Protein AF-A0A8D2L923-F1 (afdb_monomer_lite)

Radius of gyration: 25.11 Å; chains: 1; bounding box: 66×58×59 Å

Organism: Varanus komodoensis (NCBI:txid61221)

pLDDT: mean 77.37, std 9.9, range [42.28, 90.56]

Foldseek 3Di:
DDDDPPPPQGQPDPVSVVVCQCVPVNPCSVCVPVVLVCVLVVVLVVLLVVQLVVQLVVCVVPPDDPVVSNVVSNVRSVVRSCVVRVVSVVVSVVVVVPRPPDDDDPVVVLVVVLVVQLVVQLVVCVVCQLQVLLVCQQVDDDPDPPDRPRDDSVSSSVCCCVPVNDVSSVVCSVVSSVCRNVVVSVVVVVVVVVVVVVVVPD

InterPro domains:
  IPR018108 Mitochondrial carrier protein, transmembrane region [PF00153] (8-61)
  IPR018108 Mitochondrial carrier protein, transmembrane region [PF00153] (108-200)
  IPR018108 Mitochondrial carrier protein, transmembrane region [PS50920] (1-58)
  IPR018108 Mitochondrial carrier protein, transmembrane region [PS50920] (108-197)
  IPR023395 Mitochondrial carrier protein domain superfamily [G3DSA:1.50.40.10] (1-103)
  IPR023395 Mitochondrial carrier protein domain superfamily [G3DSA:1.50.40.10] (104-202)
  IPR023395 Mitochondrial carrier protein domain superfamily [SSF103506] (8-193)
  IPR051752 Mitochondrial 2-oxodicarboxylate carrier [PTHR46356] (104-201)

Structure (mmCIF, N/CA/C/O backbone):
data_AF-A0A8D2L923-F1
#
_entry.id   AF-A0A8D2L923-F1
#
loop_
_atom_site.group_PDB
_atom_site.id
_atom_site.type_symbol
_atom_site.label_atom_id
_atom_site.label_alt_id
_atom_site.label_comp_id
_atom_site.label_asym_id
_atom_site.label_entity_id
_atom_site.label_seq_id
_atom_site.pdbx_PDB_ins_code
_atom_site.Cartn_x
_atom_site.Cartn_y
_atom_site.Cartn_z
_atom_site.occupancy
_atom_site.B_iso_or_equiv
_atom_site.auth_seq_id
_atom_site.auth_comp_id
_atom_site.auth_asym_id
_atom_site.auth_atom_id
_atom_site.pdbx_PDB_model_num
ATOM 1 N N . ILE A 1 1 ? 22.224 -3.176 -8.139 1.00 47.19 1 ILE A N 1
ATOM 2 C CA . ILE A 1 1 ? 21.591 -3.843 -9.305 1.00 47.19 1 ILE A CA 1
ATOM 3 C C . ILE A 1 1 ? 21.644 -5.330 -9.003 1.00 47.19 1 ILE A C 1
ATOM 5 O O . ILE A 1 1 ? 22.733 -5.883 -9.050 1.00 47.19 1 ILE A O 1
ATOM 9 N N . GLN A 1 2 ? 20.549 -5.946 -8.552 1.00 42.28 2 GLN A N 1
ATOM 10 C CA . GLN A 1 2 ? 20.554 -7.399 -8.364 1.00 42.28 2 GLN A CA 1
ATOM 11 C C . GLN A 1 2 ? 20.675 -8.040 -9.748 1.00 42.28 2 GLN A C 1
ATOM 13 O O . GLN A 1 2 ? 19.853 -7.791 -10.624 1.00 42.28 2 GLN A O 1
ATOM 18 N N . ARG A 1 3 ? 21.762 -8.779 -9.964 1.00 49.91 3 ARG A N 1
ATOM 19 C CA . ARG A 1 3 ? 21.821 -9.816 -10.993 1.00 49.91 3 ARG A CA 1
ATOM 20 C C . ARG A 1 3 ? 21.064 -11.012 -10.410 1.00 49.91 3 ARG A C 1
ATOM 22 O O . ARG A 1 3 ? 21.109 -11.196 -9.195 1.00 49.91 3 ARG A O 1
ATOM 29 N N . GLY A 1 4 ? 20.278 -11.701 -11.236 1.00 45.91 4 GLY A N 1
ATOM 30 C CA . GLY A 1 4 ? 19.265 -12.675 -10.812 1.00 45.91 4 GLY A CA 1
ATOM 31 C C . GLY A 1 4 ? 19.755 -13.743 -9.824 1.00 45.91 4 GLY A C 1
ATOM 32 O O . GLY A 1 4 ? 20.945 -13.901 -9.567 1.00 45.91 4 GLY A O 1
ATOM 33 N N . LYS A 1 5 ? 18.819 -14.517 -9.266 1.00 46.78 5 LYS A N 1
ATOM 34 C CA . LYS A 1 5 ? 19.087 -15.511 -8.206 1.00 46.78 5 LYS A CA 1
ATOM 35 C C . LYS A 1 5 ? 20.139 -16.578 -8.553 1.00 46.78 5 LYS A C 1
ATOM 37 O O . LYS A 1 5 ? 20.635 -17.235 -7.644 1.00 46.78 5 LYS A O 1
ATOM 42 N N . THR A 1 6 ? 20.470 -16.742 -9.832 1.00 46.44 6 THR A N 1
ATOM 43 C CA . THR A 1 6 ? 21.468 -17.683 -10.358 1.00 46.44 6 THR A CA 1
ATOM 44 C C . THR A 1 6 ? 22.893 -17.120 -10.421 1.00 46.44 6 THR A C 1
ATOM 46 O O . THR A 1 6 ? 23.808 -17.846 -10.802 1.00 46.44 6 THR A O 1
ATOM 49 N N . ASP A 1 7 ? 23.121 -15.861 -10.035 1.00 53.53 7 ASP A N 1
ATOM 50 C CA . ASP A 1 7 ? 24.468 -15.292 -9.977 1.00 53.53 7 ASP A CA 1
ATOM 51 C C . ASP A 1 7 ? 25.211 -15.816 -8.721 1.00 53.53 7 ASP A C 1
ATOM 53 O O . ASP A 1 7 ? 24.722 -15.628 -7.597 1.00 53.53 7 ASP A O 1
ATOM 57 N N . PRO A 1 8 ? 26.397 -16.451 -8.849 1.00 56.38 8 PRO A N 1
ATOM 58 C CA . PRO A 1 8 ? 27.194 -16.927 -7.709 1.00 56.38 8 PRO A CA 1
ATOM 59 C C . PRO A 1 8 ? 27.587 -15.818 -6.712 1.00 56.38 8 PRO A C 1
ATOM 61 O O . PRO A 1 8 ? 28.045 -16.111 -5.606 1.00 56.38 8 PRO A O 1
ATOM 64 N N . SER A 1 9 ? 27.370 -14.548 -7.069 1.00 58.16 9 SER A N 1
ATOM 65 C CA . SER A 1 9 ? 27.551 -13.367 -6.221 1.00 58.16 9 SER A CA 1
ATOM 66 C C . SER A 1 9 ? 26.265 -12.841 -5.550 1.00 58.16 9 SER A C 1
ATOM 68 O O . SER A 1 9 ? 26.221 -11.691 -5.108 1.00 58.16 9 SER A O 1
ATOM 70 N N . SER A 1 10 ? 25.217 -13.667 -5.429 1.00 59.44 10 SER A N 1
ATOM 71 C CA . SER A 1 10 ? 23.954 -13.286 -4.780 1.00 59.44 10 SER A CA 1
ATOM 72 C C . SER A 1 10 ? 24.148 -12.773 -3.343 1.00 59.44 10 SER A C 1
ATOM 74 O O . SER A 1 10 ? 24.854 -13.357 -2.511 1.00 59.44 10 SER A O 1
ATOM 76 N N . TYR A 1 11 ? 23.519 -11.639 -3.035 1.00 67.31 11 TYR A N 1
ATOM 77 C CA . TYR A 1 11 ? 23.683 -10.957 -1.757 1.00 67.31 11 TYR A CA 1
ATOM 78 C C . TYR A 1 11 ? 22.993 -11.712 -0.611 1.00 67.31 11 TYR A C 1
ATOM 80 O O . TYR A 1 11 ? 21.771 -11.798 -0.554 1.00 67.31 11 TYR A O 1
ATOM 88 N N . LYS A 1 12 ? 23.780 -12.203 0.354 1.00 74.00 12 LYS A N 1
ATOM 89 C CA . LYS A 1 12 ? 23.286 -13.039 1.466 1.00 74.00 12 LYS A CA 1
ATOM 90 C C . LYS A 1 12 ? 22.649 -12.261 2.624 1.00 74.00 12 LYS A C 1
ATOM 92 O O . LYS A 1 12 ? 21.878 -12.822 3.392 1.00 74.00 12 LYS A O 1
ATOM 97 N N . SER A 1 13 ? 23.002 -10.988 2.802 1.00 74.88 13 SER A N 1
ATOM 98 C CA . SER A 1 13 ? 22.469 -10.135 3.873 1.00 74.88 13 SER A CA 1
ATOM 99 C C . SER A 1 13 ? 22.655 -8.657 3.546 1.00 74.88 13 SER A C 1
ATOM 101 O O . SER A 1 13 ? 23.546 -8.306 2.777 1.00 74.88 13 SER A O 1
ATOM 103 N N . LEU A 1 14 ? 21.866 -7.777 4.176 1.00 74.88 14 LEU A N 1
ATOM 104 C CA . LEU A 1 14 ? 21.966 -6.323 3.989 1.00 74.88 14 LEU A CA 1
ATOM 105 C C . LEU A 1 14 ? 23.407 -5.825 4.219 1.00 74.88 14 LEU A C 1
ATOM 107 O O . LEU A 1 14 ? 23.969 -5.134 3.374 1.00 74.88 14 LEU A O 1
ATOM 111 N N . ARG A 1 15 ? 24.046 -6.251 5.319 1.00 84.44 15 ARG A N 1
ATOM 112 C CA . ARG A 1 15 ? 25.441 -5.900 5.641 1.00 84.44 15 ARG A CA 1
ATOM 113 C C . ARG A 1 15 ? 26.424 -6.410 4.586 1.00 84.44 15 ARG A C 1
ATOM 115 O O . ARG A 1 15 ? 27.380 -5.707 4.266 1.00 84.44 15 ARG A O 1
ATOM 122 N N . HIS A 1 16 ? 26.195 -7.608 4.049 1.00 81.62 16 HIS A N 1
ATOM 123 C CA . HIS A 1 16 ? 26.998 -8.147 2.957 1.00 81.62 16 HIS A CA 1
ATOM 124 C C . HIS A 1 16 ? 26.827 -7.301 1.692 1.00 81.62 16 HIS A C 1
ATOM 126 O O . HIS A 1 16 ? 27.827 -6.916 1.106 1.00 81.62 16 HIS A O 1
ATOM 132 N N . SER A 1 17 ? 25.604 -6.894 1.337 1.00 80.06 17 SER A N 1
ATOM 133 C CA . SER A 1 17 ? 25.351 -5.997 0.201 1.00 80.06 17 SER A CA 1
ATOM 134 C C . SER A 1 17 ? 26.080 -4.667 0.324 1.00 80.06 17 SER A C 1
ATOM 136 O O . SER A 1 17 ? 26.780 -4.274 -0.604 1.00 80.06 17 SER A O 1
ATOM 138 N N . PHE A 1 18 ? 25.973 -3.999 1.476 1.00 83.06 18 PHE A N 1
ATOM 139 C CA . PHE A 1 18 ? 26.675 -2.738 1.722 1.00 83.06 18 PHE A CA 1
ATOM 140 C C . PHE A 1 18 ? 28.195 -2.907 1.616 1.00 83.06 18 PHE A C 1
ATOM 142 O O . PHE A 1 18 ? 28.853 -2.121 0.935 1.00 83.06 18 PHE A O 1
ATOM 149 N N . ARG A 1 19 ? 28.757 -3.952 2.241 1.00 84.75 19 ARG A N 1
ATOM 150 C CA . ARG A 1 19 ? 30.200 -4.230 2.192 1.00 84.75 19 ARG A CA 1
ATOM 151 C C . ARG A 1 19 ? 30.670 -4.548 0.775 1.00 84.75 19 ARG A C 1
ATOM 153 O O . ARG A 1 19 ? 31.699 -4.031 0.355 1.00 84.75 19 ARG A O 1
ATOM 160 N N . THR A 1 20 ? 29.930 -5.381 0.050 1.00 80.88 20 THR A N 1
ATOM 161 C CA . THR A 1 20 ? 30.253 -5.758 -1.325 1.00 80.88 20 THR A CA 1
ATOM 162 C C . THR A 1 20 ? 30.211 -4.534 -2.230 1.00 80.88 20 THR A C 1
ATOM 164 O O . THR A 1 20 ? 31.219 -4.265 -2.858 1.00 80.88 20 THR A O 1
ATOM 167 N N . ILE A 1 21 ? 29.136 -3.734 -2.223 1.00 83.25 21 ILE A N 1
ATOM 168 C CA . ILE A 1 21 ? 29.026 -2.522 -3.059 1.00 83.25 21 ILE A CA 1
ATOM 169 C C . ILE A 1 21 ? 30.168 -1.541 -2.767 1.00 83.25 21 ILE A C 1
ATOM 171 O O . ILE A 1 21 ? 30.797 -1.045 -3.699 1.00 83.25 21 ILE A O 1
ATOM 175 N N . PHE A 1 22 ? 30.486 -1.308 -1.489 1.00 85.94 22 PHE A N 1
ATOM 176 C CA . PHE A 1 22 ? 31.576 -0.411 -1.104 1.00 85.94 22 PHE A CA 1
ATOM 177 C C . PHE A 1 22 ? 32.947 -0.902 -1.593 1.00 85.94 22 PHE A C 1
ATOM 179 O O . PHE A 1 22 ? 33.753 -0.096 -2.046 1.00 85.94 22 PHE A O 1
ATOM 186 N N . HIS A 1 23 ? 33.213 -2.211 -1.542 1.00 84.25 23 HIS A N 1
ATOM 187 C CA . HIS A 1 23 ? 34.483 -2.776 -2.005 1.00 84.25 23 HIS A CA 1
ATOM 188 C C . HIS A 1 23 ? 34.566 -2.972 -3.526 1.00 84.25 23 HIS A C 1
ATOM 190 O O . HIS A 1 23 ? 35.660 -2.874 -4.071 1.00 84.25 23 HIS A O 1
ATOM 196 N N . THR A 1 24 ? 33.458 -3.264 -4.215 1.00 82.00 24 THR A N 1
ATOM 197 C CA . THR A 1 24 ? 33.458 -3.559 -5.660 1.00 82.00 24 THR A CA 1
ATOM 198 C C . THR A 1 24 ? 33.237 -2.324 -6.524 1.00 82.00 24 THR A C 1
ATOM 200 O O . THR A 1 24 ? 33.831 -2.213 -7.589 1.00 82.00 24 THR A O 1
ATOM 203 N N . GLU A 1 25 ? 32.360 -1.412 -6.098 1.00 79.00 25 GLU A N 1
ATOM 204 C CA . GLU A 1 25 ? 31.964 -0.221 -6.865 1.00 79.00 25 GLU A CA 1
ATOM 205 C C . GLU A 1 25 ? 32.407 1.094 -6.196 1.00 79.00 25 GLU A C 1
ATOM 207 O O . GLU A 1 25 ? 32.261 2.168 -6.782 1.00 79.00 25 GLU A O 1
ATOM 212 N N . GLY A 1 26 ? 32.956 1.034 -4.979 1.00 86.38 26 GLY A N 1
ATOM 213 C CA . GLY A 1 26 ? 33.356 2.214 -4.217 1.00 86.38 26 GLY A CA 1
ATOM 214 C C . GLY A 1 26 ? 32.169 3.012 -3.668 1.00 86.38 26 GLY A C 1
ATOM 215 O O . GLY A 1 26 ? 31.011 2.589 -3.704 1.00 86.38 26 GLY A O 1
ATOM 216 N N . LEU A 1 27 ? 32.451 4.217 -3.165 1.00 82.50 27 LEU A N 1
ATOM 217 C CA . LEU A 1 27 ? 31.444 5.106 -2.569 1.00 82.50 27 LEU A CA 1
ATOM 218 C C . LEU A 1 27 ? 30.365 5.554 -3.578 1.00 82.50 27 LEU A C 1
ATOM 220 O O . LEU A 1 27 ? 29.204 5.726 -3.212 1.00 82.50 27 LEU A O 1
ATOM 224 N N . PHE A 1 28 ? 30.723 5.700 -4.857 1.00 81.12 28 PHE A N 1
ATOM 225 C CA . PHE A 1 28 ? 29.790 6.116 -5.910 1.00 81.12 28 PHE A CA 1
ATOM 226 C C . PHE A 1 28 ? 28.857 4.992 -6.385 1.00 81.12 28 PHE A C 1
ATOM 228 O O . PHE A 1 28 ? 27.818 5.281 -6.981 1.00 81.12 28 PHE A O 1
ATOM 235 N N . GLY A 1 29 ? 29.157 3.728 -6.059 1.00 78.88 29 GLY A N 1
ATOM 236 C CA . GLY A 1 29 ? 28.287 2.587 -6.359 1.00 78.88 29 GLY A CA 1
ATOM 237 C C . GLY A 1 29 ? 26.884 2.721 -5.759 1.00 78.88 29 GLY A C 1
ATOM 238 O O . GLY A 1 29 ? 25.901 2.338 -6.390 1.00 78.88 29 GLY A O 1
ATOM 239 N N . PHE A 1 30 ? 26.763 3.358 -4.589 1.00 81.69 30 PHE A N 1
ATOM 240 C CA . PHE A 1 30 ? 25.474 3.598 -3.924 1.00 81.69 30 PHE A CA 1
ATOM 241 C C . PHE A 1 30 ? 24.572 4.603 -4.652 1.00 81.69 30 PHE A C 1
ATOM 243 O O . PHE A 1 30 ? 23.357 4.569 -4.479 1.00 81.69 30 PHE A O 1
ATOM 250 N N . TYR A 1 31 ? 25.145 5.476 -5.481 1.00 80.94 31 TYR A N 1
ATOM 251 C CA . TYR A 1 31 ? 24.407 6.503 -6.223 1.00 80.94 31 TYR A CA 1
ATOM 252 C C . TYR A 1 31 ? 24.071 6.062 -7.654 1.00 80.94 31 TYR A C 1
ATOM 254 O O . TYR A 1 31 ? 23.366 6.758 -8.391 1.00 80.94 31 TYR A O 1
ATOM 262 N N . LYS A 1 32 ? 24.545 4.886 -8.073 1.00 72.94 32 LYS A N 1
ATOM 263 C CA . LYS A 1 32 ? 24.331 4.359 -9.418 1.00 72.94 32 LYS A CA 1
ATOM 264 C C . LYS A 1 32 ? 22.858 3.992 -9.612 1.00 72.94 32 LYS A C 1
ATOM 266 O O . LYS A 1 32 ? 22.349 3.046 -9.018 1.00 72.94 32 LYS A O 1
ATOM 271 N N . GLY A 1 33 ? 22.171 4.749 -10.467 1.00 74.50 33 GLY A N 1
ATOM 272 C CA . GLY A 1 33 ? 20.729 4.603 -10.698 1.00 74.50 33 GLY A CA 1
ATOM 273 C C . GLY A 1 33 ? 19.847 5.538 -9.864 1.00 74.50 33 GLY A C 1
ATOM 274 O O . GLY A 1 33 ? 18.637 5.3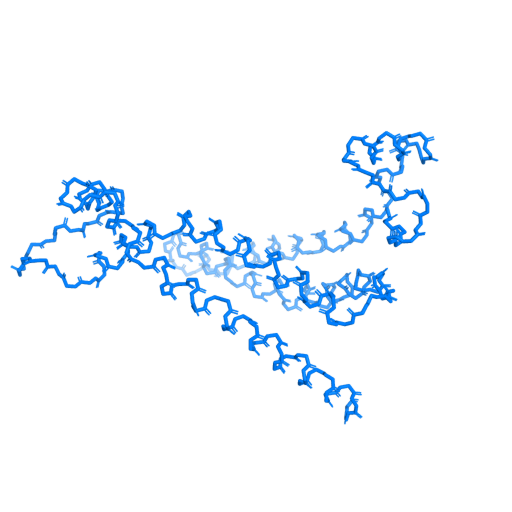42 -9.839 1.00 74.50 33 GLY A O 1
ATOM 275 N N . ILE A 1 34 ? 20.413 6.569 -9.224 1.00 81.19 34 ILE A N 1
ATOM 276 C CA . ILE A 1 34 ? 19.632 7.624 -8.555 1.00 81.19 34 ILE A CA 1
ATOM 277 C C . ILE A 1 34 ? 18.970 8.603 -9.543 1.00 81.19 34 ILE A C 1
ATOM 279 O O . ILE A 1 34 ? 17.997 9.272 -9.199 1.00 81.19 34 ILE A O 1
ATOM 283 N N . LEU A 1 35 ? 19.451 8.647 -10.793 1.00 75.88 35 LEU A N 1
ATOM 284 C CA . LEU A 1 35 ? 18.947 9.549 -11.832 1.00 75.88 35 LEU A CA 1
ATOM 285 C C . LEU A 1 35 ? 17.459 9.327 -12.164 1.00 75.88 35 LEU A C 1
ATOM 287 O O . LEU A 1 35 ? 16.720 10.306 -12.102 1.00 75.88 35 LEU A O 1
ATOM 291 N N . PRO A 1 36 ? 16.957 8.103 -12.444 1.00 74.31 36 PRO A N 1
ATOM 292 C CA . PRO A 1 36 ? 15.532 7.918 -12.729 1.00 74.31 36 PRO A CA 1
ATOM 293 C C . PRO A 1 36 ? 14.603 8.316 -11.564 1.00 74.31 36 PRO A C 1
ATOM 295 O O . PRO A 1 36 ? 13.609 8.995 -11.817 1.00 74.31 36 PRO A O 1
ATOM 298 N N . PRO A 1 37 ? 14.899 7.984 -10.287 1.00 75.56 37 PRO A N 1
ATOM 299 C CA . PRO A 1 37 ? 14.155 8.527 -9.150 1.00 75.56 37 PRO A CA 1
ATOM 300 C C . PRO A 1 37 ? 14.171 10.056 -9.072 1.00 75.56 37 PRO A C 1
ATOM 302 O O . PRO A 1 37 ? 13.114 10.648 -8.889 1.00 75.56 37 PRO A O 1
ATOM 305 N N . ILE A 1 38 ? 15.326 10.706 -9.247 1.00 80.56 38 ILE A N 1
ATOM 306 C CA . ILE A 1 38 ? 15.427 12.176 -9.199 1.00 80.56 38 ILE A CA 1
ATOM 307 C C . ILE A 1 38 ? 14.617 12.821 -10.327 1.00 80.56 38 ILE A C 1
ATOM 309 O O . ILE A 1 38 ? 13.880 13.778 -10.083 1.00 80.56 38 ILE A O 1
ATOM 313 N N . LEU A 1 39 ? 14.721 12.278 -11.543 1.00 76.00 39 LEU A N 1
ATOM 314 C CA . LEU A 1 39 ? 14.008 12.769 -12.721 1.00 76.00 39 LEU A CA 1
ATOM 315 C C . LEU A 1 39 ? 12.494 12.569 -12.618 1.00 76.00 39 LEU A C 1
ATOM 317 O O . LEU A 1 39 ? 11.757 13.346 -13.205 1.00 76.00 39 LEU A O 1
ATOM 321 N N . ALA A 1 40 ? 12.023 11.574 -11.864 1.00 76.88 40 ALA A N 1
ATOM 322 C CA . ALA A 1 40 ? 10.596 11.359 -11.633 1.00 76.88 40 ALA A CA 1
ATOM 323 C C . ALA A 1 40 ? 10.050 12.170 -10.442 1.00 76.88 40 ALA A C 1
ATOM 325 O O . ALA A 1 40 ? 8.958 12.728 -10.512 1.00 76.88 40 ALA A O 1
ATOM 326 N N . GLU A 1 41 ? 10.803 12.270 -9.343 1.00 79.50 41 GLU A N 1
ATOM 327 C CA . GLU A 1 41 ? 10.360 12.959 -8.121 1.00 79.50 41 GLU A CA 1
ATOM 328 C C . GLU A 1 41 ? 10.387 14.488 -8.259 1.00 79.50 41 GLU A C 1
ATOM 330 O O . GLU A 1 41 ? 9.538 15.178 -7.690 1.00 79.50 41 GLU A O 1
ATOM 335 N N . THR A 1 42 ? 11.348 15.033 -9.013 1.00 84.88 42 THR A N 1
ATOM 336 C CA . THR A 1 42 ? 11.509 16.490 -9.166 1.00 84.88 42 THR A CA 1
ATOM 337 C C . THR A 1 42 ? 10.315 17.138 -9.881 1.00 84.88 42 THR A C 1
ATOM 339 O O . THR A 1 42 ? 9.734 18.067 -9.314 1.00 84.88 42 THR A O 1
ATOM 342 N N . PRO A 1 43 ? 9.863 16.648 -11.055 1.00 82.81 43 PRO A N 1
ATOM 343 C CA . PRO A 1 43 ? 8.679 17.187 -11.727 1.00 82.81 43 PRO A CA 1
ATOM 344 C C . PRO A 1 43 ? 7.412 17.031 -10.890 1.00 82.81 43 PRO A C 1
ATOM 346 O O . PRO A 1 43 ? 6.617 17.963 -10.801 1.00 82.81 43 PRO A O 1
ATOM 349 N N . LYS A 1 44 ? 7.259 15.887 -10.211 1.00 81.12 44 LYS A N 1
ATOM 350 C CA . LYS A 1 44 ? 6.114 15.602 -9.343 1.00 81.12 44 LYS A CA 1
ATOM 351 C C . LYS A 1 44 ? 5.941 16.659 -8.258 1.00 81.12 44 LYS A C 1
ATOM 353 O O . LYS A 1 44 ? 4.879 17.264 -8.119 1.00 81.12 44 LYS A O 1
ATOM 358 N N . ARG A 1 45 ? 7.019 16.942 -7.522 1.00 84.00 45 ARG A N 1
ATOM 359 C CA . ARG A 1 45 ? 7.002 17.966 -6.470 1.00 84.00 45 ARG A CA 1
ATOM 360 C C . ARG A 1 45 ? 6.829 19.370 -7.047 1.00 84.00 45 ARG A C 1
ATOM 362 O O . ARG A 1 45 ? 6.078 20.153 -6.473 1.00 84.00 45 ARG A O 1
ATOM 369 N N . ALA A 1 46 ? 7.463 19.676 -8.180 1.00 87.00 46 ALA A N 1
ATOM 370 C CA . ALA A 1 46 ? 7.344 20.981 -8.828 1.00 87.00 46 ALA A CA 1
ATOM 371 C C . ALA A 1 46 ? 5.898 21.292 -9.252 1.00 87.00 46 ALA A C 1
ATOM 373 O O . ALA A 1 46 ? 5.371 22.347 -8.897 1.00 87.00 46 ALA A O 1
ATOM 374 N N . VAL A 1 47 ? 5.231 20.357 -9.938 1.00 86.94 47 VAL A N 1
ATOM 375 C CA . VAL A 1 47 ? 3.834 20.510 -10.378 1.00 86.94 47 VAL A CA 1
ATOM 376 C C . VAL A 1 47 ? 2.908 20.668 -9.179 1.00 86.94 47 VAL A C 1
ATOM 378 O O . VAL A 1 47 ? 2.051 21.551 -9.180 1.00 86.94 47 VAL A O 1
ATOM 381 N N . LYS A 1 48 ? 3.110 19.876 -8.123 1.00 85.19 48 LYS A N 1
ATOM 382 C CA . LYS A 1 48 ? 2.312 19.959 -6.899 1.00 85.19 48 LYS A CA 1
ATOM 383 C C . LYS A 1 48 ? 2.409 21.329 -6.229 1.00 85.19 48 LYS A C 1
ATOM 385 O 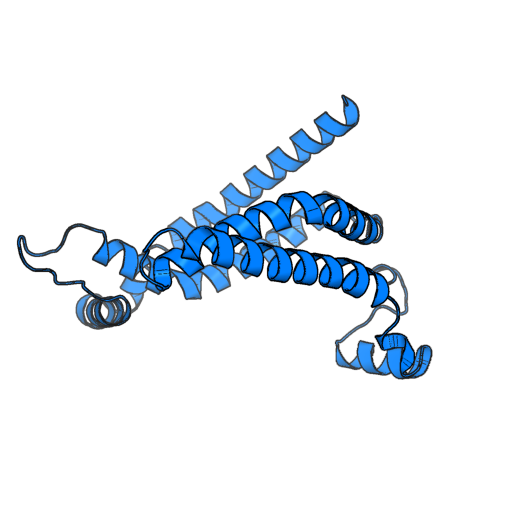O . LYS A 1 48 ? 1.389 21.969 -6.001 1.00 85.19 48 LYS A O 1
ATOM 390 N N . PHE A 1 49 ? 3.619 21.818 -5.951 1.00 87.81 49 PHE A N 1
ATOM 391 C CA . PHE A 1 49 ? 3.791 23.123 -5.301 1.00 87.81 49 PHE A CA 1
ATOM 392 C C . PHE A 1 49 ? 3.274 24.271 -6.167 1.00 87.81 49 PHE A C 1
ATOM 394 O O . PHE A 1 49 ? 2.601 25.166 -5.657 1.00 87.81 49 PHE A O 1
ATOM 401 N N . PHE A 1 50 ? 3.536 24.223 -7.475 1.00 90.56 50 PHE A N 1
ATOM 402 C CA . PHE A 1 50 ? 3.065 25.245 -8.402 1.00 90.56 50 PHE A CA 1
ATOM 403 C C . PHE A 1 50 ? 1.534 25.296 -8.457 1.00 90.56 50 PHE A C 1
ATOM 405 O O . PHE A 1 50 ? 0.939 26.347 -8.234 1.00 90.56 50 PHE A O 1
ATOM 412 N N . THR A 1 51 ? 0.880 24.159 -8.703 1.00 88.19 51 THR A N 1
ATOM 413 C CA . THR A 1 51 ? -0.586 24.083 -8.815 1.00 88.19 51 THR A CA 1
ATOM 414 C C . THR A 1 51 ? -1.277 24.419 -7.499 1.00 88.19 51 THR A C 1
ATOM 416 O O . THR A 1 51 ? -2.266 25.146 -7.501 1.00 88.19 51 THR A O 1
ATOM 419 N N . PHE A 1 52 ? -0.734 23.973 -6.365 1.00 88.50 52 PHE A N 1
ATOM 420 C CA . PHE A 1 52 ? -1.266 24.292 -5.042 1.00 88.50 52 PHE A CA 1
ATOM 421 C C . PHE A 1 52 ? -1.274 25.801 -4.760 1.00 88.50 52 PHE A C 1
ATOM 423 O O . PHE A 1 52 ? -2.283 26.335 -4.295 1.00 88.50 52 PHE A O 1
ATOM 430 N N . GLU A 1 53 ? -0.188 26.510 -5.088 1.00 88.62 53 GLU A N 1
ATOM 431 C CA . GLU A 1 53 ? -0.121 27.969 -4.940 1.00 88.62 53 GLU A CA 1
ATOM 432 C C . GLU A 1 53 ? -1.109 28.692 -5.867 1.00 88.62 53 GLU A C 1
ATOM 434 O O . GLU A 1 53 ? -1.742 29.664 -5.450 1.00 88.62 53 GLU A O 1
ATOM 439 N N . GLN A 1 54 ? -1.314 28.199 -7.093 1.00 89.50 54 GLN A N 1
ATOM 440 C CA . GLN A 1 54 ? -2.312 28.775 -8.001 1.00 89.50 54 GLN A CA 1
ATOM 441 C C . GLN A 1 54 ? -3.746 28.543 -7.513 1.00 89.50 54 GLN A C 1
ATOM 443 O O . GLN A 1 54 ? -4.542 29.481 -7.481 1.00 89.50 54 GLN A O 1
ATOM 448 N N . TYR A 1 55 ? -4.077 27.335 -7.051 1.00 88.00 55 TYR A N 1
ATOM 449 C CA . TYR A 1 55 ? -5.406 27.052 -6.510 1.00 88.00 55 TYR A CA 1
ATOM 450 C C . TYR A 1 55 ? -5.700 27.841 -5.235 1.00 88.00 55 TYR A C 1
ATOM 452 O O . TYR A 1 55 ? -6.815 28.333 -5.077 1.00 88.00 55 TYR A O 1
ATOM 460 N N . LYS A 1 56 ? -4.710 28.041 -4.358 1.00 85.38 56 LYS A N 1
ATOM 461 C CA . LYS A 1 56 ? -4.857 28.930 -3.197 1.00 85.38 56 LYS A CA 1
ATOM 462 C C . LYS A 1 56 ? -5.177 30.368 -3.602 1.00 85.38 56 LYS A C 1
ATOM 464 O O . LYS A 1 56 ? -6.052 30.972 -2.992 1.00 85.38 56 LYS A O 1
ATOM 469 N N . LYS A 1 57 ? -4.490 30.916 -4.612 1.00 85.88 57 LYS A N 1
ATOM 470 C CA . LYS A 1 57 ? -4.743 32.283 -5.105 1.00 85.88 57 LYS A CA 1
ATOM 471 C C . LYS A 1 57 ? -6.144 32.427 -5.695 1.00 85.88 57 LYS A C 1
ATOM 473 O O . LYS A 1 57 ? -6.818 33.407 -5.410 1.00 85.88 57 LYS A O 1
ATOM 478 N N . LEU A 1 58 ? -6.594 31.435 -6.463 1.00 84.88 58 LEU A N 1
ATOM 479 C CA . LEU A 1 58 ? -7.936 31.424 -7.053 1.00 84.88 58 LEU A CA 1
ATOM 480 C C . LEU A 1 58 ? -9.037 31.301 -5.991 1.00 84.88 58 LEU A C 1
ATOM 482 O O . LEU A 1 58 ? -10.033 32.017 -6.047 1.00 84.88 58 LEU A O 1
ATOM 486 N N . LEU A 1 59 ? -8.841 30.429 -5.000 1.00 81.06 59 LEU A N 1
ATOM 487 C CA . LEU A 1 59 ? -9.790 30.225 -3.904 1.00 81.06 59 LEU A CA 1
ATOM 488 C C . LEU A 1 59 ? -9.742 31.340 -2.856 1.00 81.06 59 LEU A C 1
ATOM 490 O O . LEU A 1 59 ? -10.697 31.479 -2.107 1.00 81.06 59 LEU A O 1
ATOM 494 N N . GLY A 1 60 ? -8.686 32.158 -2.813 1.00 74.75 60 GLY A N 1
ATOM 495 C CA . GLY A 1 60 ? -8.608 33.337 -1.944 1.00 74.75 60 GLY A CA 1
ATOM 496 C C . GLY A 1 60 ? -9.664 34.404 -2.256 1.00 74.75 60 GLY A C 1
ATOM 497 O O . GLY A 1 60 ? -10.005 35.193 -1.381 1.00 74.75 60 GLY A O 1
ATOM 498 N N . ASN A 1 61 ? -10.224 34.389 -3.471 1.00 72.81 61 ASN A N 1
ATOM 499 C CA . ASN A 1 61 ? -11.318 35.276 -3.882 1.00 72.81 61 ASN A CA 1
ATOM 500 C C . ASN A 1 61 ? -12.702 34.783 -3.428 1.00 72.81 61 ASN A C 1
ATOM 502 O O . ASN A 1 61 ? -13.682 35.518 -3.517 1.00 72.81 61 ASN A O 1
ATOM 506 N N . VAL A 1 62 ? -12.796 33.538 -2.959 1.00 74.00 62 VAL A N 1
ATOM 507 C CA . VAL A 1 62 ? -14.013 32.947 -2.406 1.00 74.00 62 VAL A CA 1
ATOM 508 C C . VAL A 1 62 ? -13.781 32.889 -0.902 1.00 74.00 62 VAL A C 1
ATOM 510 O O . VAL A 1 62 ? -12.892 32.168 -0.470 1.00 74.00 62 VAL A O 1
ATOM 513 N N . SER A 1 63 ? -14.509 33.666 -0.096 1.00 74.31 63 SER A N 1
ATOM 514 C CA . SER A 1 63 ? -14.305 33.780 1.365 1.00 74.31 63 SER A CA 1
ATOM 515 C C . SER A 1 63 ? -14.603 32.480 2.143 1.00 74.31 63 SER A C 1
ATOM 517 O O . SER A 1 63 ? -15.500 32.426 2.981 1.00 74.31 63 SER A O 1
ATOM 519 N N . LEU A 1 64 ? -13.868 31.407 1.856 1.00 76.56 64 LEU A N 1
ATOM 520 C CA . LEU A 1 64 ? -13.949 30.092 2.474 1.00 76.56 64 LEU A CA 1
ATOM 521 C C . LEU A 1 64 ? -13.104 30.044 3.749 1.00 76.56 64 LEU A C 1
ATOM 523 O O . LEU A 1 64 ? -12.114 30.760 3.911 1.00 76.56 64 LEU A O 1
ATOM 527 N N . THR A 1 65 ? -13.468 29.137 4.655 1.00 85.75 65 THR A N 1
ATOM 528 C CA . THR A 1 65 ? -12.665 28.839 5.844 1.00 85.75 65 THR A CA 1
ATOM 529 C C . THR A 1 65 ? -11.274 28.338 5.426 1.00 85.75 65 THR A C 1
ATOM 531 O O . THR A 1 65 ? -11.197 27.494 4.528 1.00 85.75 65 THR A O 1
ATOM 534 N N . PRO A 1 66 ? -10.178 28.745 6.100 1.00 82.88 66 PRO A N 1
ATOM 535 C CA . PRO A 1 66 ? -8.815 28.359 5.716 1.00 82.88 66 PRO A CA 1
ATOM 536 C C . PRO A 1 66 ? -8.619 26.851 5.502 1.00 82.88 66 PRO A C 1
ATOM 538 O O . PRO A 1 66 ? -7.967 26.439 4.546 1.00 82.88 66 PRO A O 1
ATOM 541 N N . ALA A 1 67 ? -9.242 26.013 6.338 1.00 83.62 67 ALA A N 1
ATOM 542 C CA . ALA A 1 67 ? -9.184 24.557 6.210 1.00 83.62 67 ALA A CA 1
ATOM 543 C C . ALA A 1 67 ? -9.789 24.036 4.891 1.00 83.62 67 ALA A C 1
ATOM 545 O O . ALA A 1 67 ? -9.219 23.142 4.268 1.00 83.62 67 ALA A O 1
ATOM 546 N N . LEU A 1 68 ? -10.910 24.610 4.440 1.00 84.25 68 LEU A N 1
ATOM 547 C CA . LEU A 1 68 ? -11.558 24.229 3.182 1.00 84.25 68 LEU A CA 1
ATOM 548 C C . LEU A 1 68 ? -10.760 24.721 1.974 1.00 84.25 68 LEU A C 1
ATOM 550 O O . LEU A 1 68 ? -10.590 23.970 1.019 1.00 84.25 68 LEU A O 1
ATOM 554 N N . THR A 1 69 ? -10.196 25.928 2.041 1.00 84.31 69 THR A N 1
ATOM 555 C CA . THR A 1 69 ? -9.314 26.464 0.994 1.00 84.31 69 THR A CA 1
ATOM 556 C C . THR A 1 69 ? -8.110 25.555 0.761 1.00 84.31 69 THR A C 1
ATOM 558 O O . THR A 1 69 ? -7.816 25.202 -0.380 1.00 84.31 69 THR A O 1
ATOM 561 N N . PHE A 1 70 ? -7.443 25.107 1.830 1.00 86.69 70 PHE A N 1
ATOM 562 C CA . PHE A 1 70 ? -6.321 24.173 1.711 1.00 86.69 70 PHE A CA 1
ATOM 563 C C . PHE A 1 70 ? -6.748 22.784 1.233 1.00 86.69 70 PHE A C 1
ATOM 565 O O . PHE A 1 70 ? -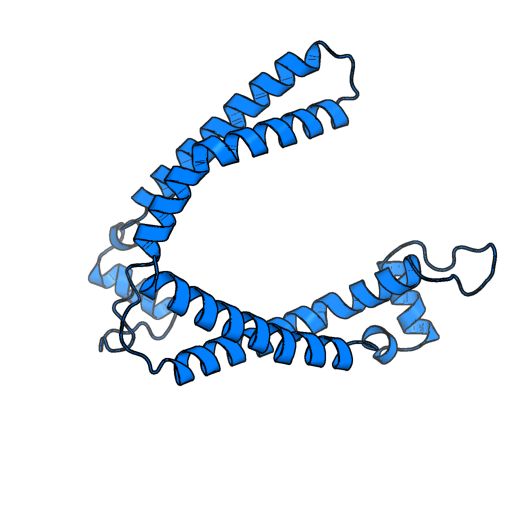6.025 22.173 0.447 1.00 86.69 70 PHE A O 1
ATOM 572 N N . ALA A 1 71 ? -7.912 22.289 1.661 1.00 87.12 71 ALA A N 1
ATOM 573 C CA . ALA A 1 71 ? -8.422 20.990 1.229 1.00 87.12 71 ALA A CA 1
ATOM 574 C C . ALA A 1 71 ? -8.765 20.974 -0.270 1.00 87.12 71 ALA A C 1
ATOM 576 O O . ALA A 1 71 ? -8.339 20.070 -0.987 1.00 87.12 71 ALA A O 1
ATOM 577 N N . VAL A 1 72 ? -9.475 21.994 -0.763 1.00 87.19 72 VAL A N 1
ATOM 578 C CA . VAL A 1 72 ? -9.860 22.105 -2.180 1.00 87.19 72 VAL A CA 1
ATOM 579 C C . VAL A 1 72 ? -8.637 22.385 -3.055 1.00 87.19 72 VAL A C 1
ATOM 581 O O . VAL A 1 72 ? -8.476 21.745 -4.092 1.00 87.19 72 VAL A O 1
ATOM 584 N N . ALA A 1 73 ? -7.723 23.259 -2.616 1.00 86.62 73 ALA A N 1
ATOM 585 C CA . ALA A 1 73 ? -6.461 23.488 -3.320 1.00 86.62 73 ALA A CA 1
ATOM 586 C C . ALA A 1 73 ? -5.580 22.230 -3.359 1.00 86.62 73 ALA A C 1
ATOM 588 O O . ALA A 1 73 ? -4.964 21.937 -4.382 1.00 86.62 73 ALA A O 1
ATOM 589 N N . GLY A 1 74 ? -5.543 21.465 -2.264 1.00 88.19 74 GLY A N 1
ATOM 590 C CA . GLY A 1 74 ? -4.827 20.195 -2.181 1.00 88.19 74 GLY A CA 1
ATOM 591 C C . GLY A 1 74 ? -5.404 19.134 -3.118 1.00 88.19 74 GLY A C 1
ATOM 592 O O . GLY A 1 74 ? -4.644 18.466 -3.818 1.00 88.19 74 GLY A O 1
ATOM 593 N N . LEU A 1 75 ? -6.734 19.017 -3.186 1.00 88.31 75 LEU A N 1
ATOM 594 C CA . LEU A 1 75 ? -7.419 18.111 -4.112 1.00 88.31 75 LEU A CA 1
ATOM 595 C C . LEU A 1 75 ? -7.190 18.499 -5.578 1.00 88.31 75 LEU A C 1
ATOM 597 O O . LEU A 1 75 ? -6.801 17.648 -6.376 1.00 88.31 75 LEU A O 1
ATOM 601 N N . GLY A 1 76 ? -7.376 19.775 -5.932 1.00 87.00 76 GLY A N 1
ATOM 602 C CA . GLY A 1 76 ? -7.159 20.261 -7.300 1.00 87.00 76 GLY A CA 1
ATOM 603 C C . GLY A 1 76 ? -5.707 20.100 -7.757 1.00 87.00 76 GLY A C 1
ATOM 604 O O . GLY A 1 76 ? -5.441 19.661 -8.879 1.00 87.00 76 GLY A O 1
ATOM 605 N N . SER A 1 77 ? -4.759 20.382 -6.859 1.00 87.62 77 SER A N 1
ATOM 606 C CA . SER A 1 77 ? -3.332 20.167 -7.100 1.00 87.62 77 SER A CA 1
ATOM 607 C C . SER A 1 77 ? -3.012 18.689 -7.324 1.00 87.62 77 SER A C 1
ATOM 609 O O . SER A 1 77 ? -2.350 18.362 -8.305 1.00 87.62 77 SER A O 1
ATOM 611 N N . GLY A 1 78 ? -3.539 17.791 -6.484 1.00 84.94 78 GLY A N 1
ATOM 612 C CA . GLY A 1 78 ? -3.317 16.349 -6.616 1.00 84.94 78 GLY A CA 1
ATOM 613 C C . GLY A 1 78 ? -3.873 15.758 -7.917 1.00 84.94 78 GLY A C 1
ATOM 614 O O . GLY A 1 78 ? -3.224 14.915 -8.531 1.00 84.94 78 GLY A O 1
ATOM 615 N N . LEU A 1 79 ? -5.038 16.226 -8.379 1.00 87.25 79 LEU A N 1
ATOM 616 C CA . LEU A 1 79 ? -5.610 15.800 -9.663 1.00 87.25 79 LEU A CA 1
ATOM 617 C C . LEU A 1 79 ? -4.770 16.280 -10.855 1.00 87.25 79 LEU A C 1
ATOM 619 O O . LEU A 1 79 ? -4.522 15.519 -11.788 1.00 87.25 79 LEU A O 1
ATOM 623 N N . THR A 1 80 ? -4.291 17.524 -10.807 1.00 85.38 80 THR A N 1
ATOM 624 C CA . THR A 1 80 ? -3.443 18.089 -11.869 1.00 85.38 80 THR A CA 1
ATOM 625 C C . THR A 1 80 ? -2.065 17.426 -11.897 1.00 85.38 80 THR A C 1
ATOM 627 O O . THR A 1 80 ? -1.554 17.108 -12.968 1.00 85.38 80 THR A O 1
ATOM 630 N N . GLU A 1 81 ? -1.487 17.158 -10.721 1.00 86.31 81 GLU A N 1
ATOM 631 C CA . GLU A 1 81 ? -0.267 16.364 -10.559 1.00 86.31 81 GLU A CA 1
ATOM 632 C C . GLU A 1 81 ? -0.432 14.994 -11.220 1.00 86.31 81 GLU A C 1
ATOM 634 O O . GLU A 1 81 ? 0.403 14.624 -12.038 1.00 86.31 81 GLU A O 1
ATOM 639 N N . ALA A 1 82 ? -1.524 14.276 -10.941 1.00 80.88 82 ALA A N 1
ATOM 640 C CA . ALA A 1 82 ? -1.763 12.958 -11.518 1.00 80.88 82 ALA A CA 1
ATOM 641 C C . ALA A 1 82 ? -1.775 12.993 -13.054 1.00 80.88 82 ALA A C 1
ATOM 643 O O . ALA A 1 82 ? -1.098 12.187 -13.679 1.00 80.88 82 ALA A O 1
ATOM 644 N N . VAL A 1 83 ? -2.465 13.947 -13.681 1.00 87.56 83 VAL A N 1
ATOM 645 C CA . VAL A 1 83 ? -2.524 14.031 -15.153 1.00 87.56 83 VAL A CA 1
ATOM 646 C C . VAL A 1 83 ? -1.149 14.310 -15.770 1.00 87.56 83 VAL A C 1
ATOM 648 O O . VAL A 1 83 ? -0.788 13.700 -16.773 1.00 87.56 83 VAL A O 1
ATOM 651 N N . VAL A 1 84 ? -0.364 15.202 -15.163 1.00 85.56 84 VAL A N 1
ATOM 652 C CA . VAL A 1 84 ? 0.944 15.614 -15.700 1.00 85.56 84 VAL A CA 1
ATOM 653 C C . VAL A 1 84 ? 2.038 14.576 -15.418 1.00 85.56 84 VAL A C 1
ATOM 655 O O . VAL A 1 84 ? 2.933 14.378 -16.238 1.00 85.56 84 VAL A O 1
ATOM 658 N N . VAL A 1 85 ? 1.984 13.909 -14.265 1.00 82.06 85 VAL A N 1
ATOM 659 C CA . VAL A 1 85 ? 3.054 13.028 -13.767 1.00 82.06 85 VAL A CA 1
ATOM 660 C C . VAL A 1 85 ? 2.867 11.574 -14.207 1.00 82.06 85 VAL A C 1
ATOM 662 O O . VAL A 1 85 ? 3.862 10.870 -14.379 1.00 82.06 85 VAL A O 1
ATOM 665 N N . ASN A 1 86 ? 1.631 11.129 -14.458 1.00 83.31 86 ASN A N 1
ATOM 666 C CA . ASN A 1 86 ? 1.329 9.753 -14.867 1.00 83.31 86 ASN A CA 1
ATOM 667 C C . ASN A 1 86 ? 2.180 9.236 -16.053 1.00 83.31 86 ASN A C 1
ATOM 669 O O . ASN A 1 86 ? 2.781 8.172 -15.906 1.00 83.31 86 ASN A O 1
ATOM 673 N N . PRO A 1 87 ? 2.376 9.962 -17.176 1.00 82.50 87 PRO A N 1
ATOM 674 C CA . PRO A 1 87 ? 3.234 9.463 -18.259 1.00 82.50 87 PRO A CA 1
ATOM 675 C C . PRO A 1 87 ? 4.692 9.212 -17.828 1.00 82.50 87 PRO A C 1
ATOM 677 O O . PRO A 1 87 ? 5.319 8.260 -18.293 1.00 82.50 87 PRO A O 1
ATOM 680 N N . PHE A 1 88 ? 5.234 10.007 -16.900 1.00 79.25 88 PHE A N 1
ATOM 681 C CA . PHE A 1 88 ? 6.590 9.810 -16.372 1.00 79.25 88 PHE A CA 1
ATOM 682 C C . PHE A 1 88 ? 6.669 8.633 -15.397 1.00 79.25 88 PHE A C 1
ATOM 684 O O . PHE A 1 88 ? 7.654 7.889 -15.396 1.00 79.25 88 PHE A O 1
ATOM 691 N N . GLU A 1 89 ? 5.632 8.440 -14.579 1.00 75.62 89 GLU A N 1
ATOM 692 C CA . GLU A 1 89 ? 5.533 7.281 -13.690 1.00 75.62 89 GLU A CA 1
ATOM 693 C C . GLU A 1 89 ? 5.459 5.974 -14.490 1.00 75.62 89 GLU A C 1
ATOM 695 O O . GLU A 1 89 ? 6.186 5.036 -14.156 1.00 75.62 89 GLU A O 1
ATOM 700 N N . VAL A 1 90 ? 4.706 5.926 -15.596 1.00 77.94 90 VAL A N 1
ATOM 701 C CA . VAL A 1 90 ? 4.664 4.746 -16.480 1.00 77.94 90 VAL A CA 1
ATOM 702 C C . VAL A 1 90 ? 6.044 4.425 -17.055 1.00 77.94 90 VAL A C 1
ATOM 704 O O . VAL A 1 90 ? 6.452 3.264 -17.036 1.00 77.94 90 VAL A O 1
ATOM 707 N N . VAL A 1 91 ? 6.811 5.424 -17.506 1.00 76.31 91 VAL A N 1
ATOM 708 C CA . VAL A 1 91 ? 8.179 5.210 -18.017 1.00 76.31 91 VAL A CA 1
ATOM 709 C C . VAL A 1 91 ? 9.104 4.671 -16.923 1.00 76.31 91 VAL A C 1
ATOM 711 O O . VAL A 1 91 ? 9.839 3.709 -17.153 1.00 76.31 91 VAL A O 1
ATOM 714 N N . LYS A 1 92 ? 9.047 5.236 -15.709 1.00 76.19 92 LYS A N 1
ATOM 715 C CA . LYS A 1 92 ? 9.831 4.755 -14.559 1.00 76.19 92 LYS A CA 1
ATOM 716 C C . LYS A 1 92 ? 9.497 3.302 -14.224 1.00 76.19 92 LYS A C 1
ATOM 718 O O . LYS A 1 92 ? 10.415 2.507 -14.036 1.00 76.19 92 LYS A O 1
ATOM 723 N N . VAL A 1 93 ? 8.210 2.961 -14.150 1.00 71.06 93 VAL A N 1
ATOM 724 C CA . VAL A 1 93 ? 7.755 1.600 -13.831 1.00 71.06 93 VAL A CA 1
ATOM 725 C C . VAL A 1 93 ? 8.135 0.637 -14.948 1.00 71.06 93 VAL A C 1
ATOM 727 O O . VAL A 1 93 ? 8.652 -0.431 -14.653 1.00 71.06 93 VAL A O 1
ATOM 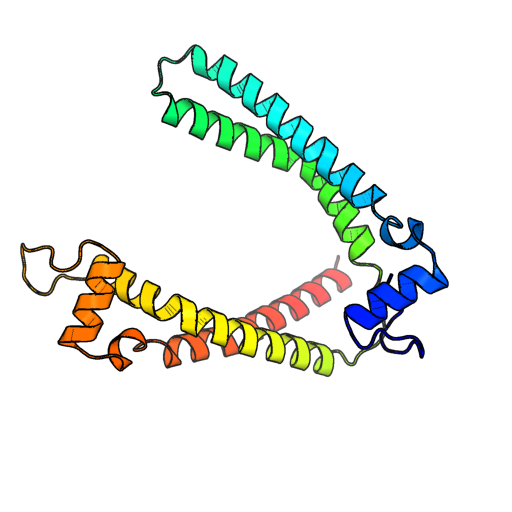730 N N . SER A 1 94 ? 7.997 1.027 -16.214 1.00 70.44 94 SER A N 1
ATOM 731 C CA . SER A 1 94 ? 8.383 0.196 -17.364 1.00 70.44 94 SER A CA 1
ATOM 732 C C . SER A 1 94 ? 9.885 -0.106 -17.381 1.00 70.44 94 SER A C 1
ATOM 734 O O . SER A 1 94 ? 10.291 -1.243 -17.617 1.00 70.44 94 SER A O 1
ATOM 736 N N . LEU A 1 95 ? 10.726 0.882 -17.053 1.00 65.56 95 LEU A N 1
ATOM 737 C CA . LEU A 1 95 ? 12.175 0.694 -16.905 1.00 65.56 95 LEU A CA 1
ATOM 738 C C . LEU A 1 95 ? 12.545 -0.204 -15.714 1.00 65.56 95 LEU A C 1
ATOM 740 O O . LEU A 1 95 ? 13.594 -0.847 -15.730 1.00 65.56 95 LEU A O 1
ATOM 744 N N . GLN A 1 96 ? 11.710 -0.239 -14.672 1.00 62.62 96 GLN A N 1
ATOM 745 C CA . GLN A 1 96 ? 11.914 -1.079 -13.488 1.00 62.62 96 GLN A CA 1
ATOM 746 C C . GLN A 1 96 ? 11.339 -2.492 -13.659 1.00 62.62 96 GLN A C 1
ATOM 748 O O . GLN A 1 96 ? 11.914 -3.439 -13.132 1.00 62.62 96 GLN A O 1
ATOM 753 N N . ALA A 1 97 ? 10.261 -2.643 -14.429 1.00 62.31 97 ALA A N 1
ATOM 754 C CA . ALA A 1 97 ? 9.573 -3.906 -14.677 1.00 62.31 97 ALA A CA 1
ATOM 755 C C . ALA A 1 97 ? 10.368 -4.850 -15.595 1.00 62.31 97 ALA A C 1
ATOM 757 O O . ALA A 1 97 ? 10.172 -6.059 -15.554 1.00 62.31 97 ALA A O 1
ATOM 758 N N . ASN A 1 98 ? 11.316 -4.325 -16.376 1.00 53.09 98 ASN A N 1
ATOM 759 C CA . ASN A 1 98 ? 12.054 -5.093 -17.382 1.00 53.09 98 ASN A CA 1
ATOM 760 C C . ASN A 1 98 ? 13.365 -5.737 -16.883 1.00 53.09 98 ASN A C 1
ATOM 762 O O . ASN A 1 98 ? 14.307 -5.915 -17.654 1.00 53.09 98 ASN A O 1
ATOM 766 N N . ARG A 1 99 ? 13.478 -6.057 -15.586 1.00 55.91 99 ARG A N 1
ATOM 767 C CA . ARG A 1 99 ? 14.724 -6.609 -15.011 1.00 55.91 99 ARG A CA 1
ATOM 768 C C . ARG A 1 99 ? 14.634 -7.981 -14.348 1.00 55.91 99 ARG A C 1
ATOM 770 O O . ARG A 1 99 ? 15.688 -8.578 -14.152 1.00 55.91 99 ARG A O 1
ATOM 777 N N . ASP A 1 100 ? 13.433 -8.507 -14.110 1.00 51.34 100 ASP A N 1
ATOM 778 C CA . ASP A 1 100 ? 13.241 -9.794 -13.418 1.00 51.34 100 ASP A CA 1
ATOM 779 C C . ASP A 1 100 ? 12.524 -10.858 -14.270 1.00 51.34 100 ASP A C 1
ATOM 781 O O . ASP A 1 100 ? 12.035 -11.856 -13.745 1.00 51.34 100 ASP A O 1
ATOM 785 N N . ALA A 1 101 ? 12.489 -10.697 -15.596 1.00 49.12 101 ALA A N 1
ATOM 786 C CA . ALA A 1 101 ? 11.999 -11.731 -16.509 1.00 49.12 101 ALA A CA 1
ATOM 787 C C . ALA A 1 101 ? 13.041 -12.854 -16.680 1.00 49.12 101 ALA A C 1
ATOM 789 O O . ALA A 1 101 ? 13.576 -13.064 -17.763 1.00 49.12 101 ALA A O 1
ATOM 790 N N . PHE A 1 102 ? 13.368 -13.561 -15.600 1.00 50.78 102 PHE A N 1
ATOM 791 C CA . PHE A 1 102 ? 14.194 -14.762 -15.667 1.00 50.78 102 PHE A CA 1
ATOM 792 C C . PHE A 1 102 ? 13.513 -15.913 -14.927 1.00 50.78 102 PHE A C 1
ATOM 794 O O . PHE A 1 102 ? 13.582 -16.004 -13.706 1.00 50.78 102 PHE A O 1
ATOM 801 N N . THR A 1 103 ? 12.875 -16.782 -15.722 1.00 54.47 103 THR A N 1
ATOM 802 C CA . THR A 1 103 ? 12.820 -18.247 -15.549 1.00 54.47 103 THR A CA 1
ATOM 803 C C . THR A 1 103 ? 12.732 -18.756 -14.106 1.00 54.47 103 THR A C 1
ATOM 805 O O . THR A 1 103 ? 13.648 -19.418 -13.622 1.00 54.47 103 THR A O 1
ATOM 808 N N . GLU A 1 104 ? 11.616 -18.507 -13.427 1.00 55.53 104 GLU A N 1
ATOM 809 C CA . GLU A 1 104 ? 11.147 -19.419 -12.381 1.00 55.53 104 GLU A CA 1
ATOM 810 C C . GLU A 1 104 ? 9.809 -20.012 -12.810 1.00 55.53 104 GLU A C 1
ATOM 812 O O . GLU A 1 104 ? 9.018 -19.355 -13.489 1.00 55.53 104 GLU A O 1
ATOM 817 N N . ASP A 1 105 ? 9.594 -21.273 -12.436 1.00 68.31 105 ASP A N 1
ATOM 818 C CA . ASP A 1 105 ? 8.367 -22.010 -12.712 1.00 68.31 105 ASP A CA 1
ATOM 819 C C . ASP A 1 105 ? 7.150 -21.158 -12.299 1.00 68.31 105 ASP A C 1
ATOM 821 O O . ASP A 1 105 ? 7.078 -20.752 -11.128 1.00 68.31 105 ASP A O 1
ATOM 825 N N . PRO A 1 106 ? 6.192 -20.872 -13.204 1.00 69.00 106 PRO A N 1
ATOM 826 C CA . PRO A 1 106 ? 5.065 -19.980 -12.920 1.00 69.00 106 PRO A CA 1
ATOM 827 C C . PRO A 1 106 ? 4.301 -20.389 -11.654 1.00 69.00 106 PRO A C 1
ATOM 829 O O . PRO A 1 106 ? 3.928 -19.548 -10.835 1.00 69.00 106 PRO A O 1
ATOM 832 N N . ALA A 1 107 ? 4.157 -21.700 -11.441 1.00 72.38 107 ALA A N 1
ATOM 833 C CA . ALA A 1 107 ? 3.505 -22.265 -10.267 1.00 72.38 107 ALA A CA 1
ATOM 834 C C . ALA A 1 107 ? 4.291 -22.023 -8.967 1.00 72.38 107 ALA A C 1
ATOM 836 O O . ALA A 1 107 ? 3.690 -21.766 -7.923 1.00 72.38 107 ALA A O 1
ATOM 837 N N . LEU A 1 108 ? 5.627 -22.077 -9.007 1.00 76.12 108 LEU A N 1
ATOM 838 C CA . LEU A 1 108 ? 6.474 -21.885 -7.829 1.00 76.12 108 LEU A CA 1
ATOM 839 C C . LEU A 1 108 ? 6.547 -20.407 -7.419 1.00 76.12 108 LEU A C 1
ATOM 841 O O . LEU A 1 108 ? 6.490 -20.091 -6.229 1.00 76.12 108 LEU A O 1
ATOM 845 N N . GLU A 1 109 ? 6.616 -19.493 -8.390 1.00 73.62 109 GLU A N 1
ATOM 846 C CA . GLU A 1 109 ? 6.514 -18.047 -8.149 1.00 73.62 109 GLU A CA 1
ATOM 847 C C . GLU A 1 109 ? 5.139 -17.668 -7.589 1.00 73.62 109 GLU A C 1
ATOM 849 O O . GLU A 1 109 ? 5.063 -16.914 -6.613 1.00 73.62 109 GLU A O 1
ATOM 854 N N . PHE A 1 110 ? 4.063 -18.244 -8.135 1.00 73.88 110 PHE A N 1
ATOM 855 C CA . PHE A 1 110 ? 2.713 -18.087 -7.596 1.00 73.88 110 PHE A CA 1
ATOM 856 C C . PHE A 1 110 ? 2.639 -18.562 -6.140 1.00 73.88 110 PHE A C 1
ATOM 858 O O . PHE A 1 110 ? 2.258 -17.790 -5.260 1.00 73.88 110 PHE A O 1
ATOM 865 N N . LEU A 1 111 ? 3.089 -19.789 -5.852 1.00 78.75 111 LEU A N 1
ATOM 866 C CA . LEU A 1 111 ? 3.121 -20.351 -4.496 1.00 78.75 111 LEU A CA 1
ATOM 867 C C . LEU A 1 111 ? 3.946 -19.495 -3.530 1.00 78.75 111 LEU A C 1
ATOM 869 O O . LEU A 1 111 ? 3.530 -19.283 -2.388 1.00 78.75 111 LEU A O 1
ATOM 873 N N . ARG A 1 112 ? 5.086 -18.950 -3.973 1.00 75.06 112 ARG A N 1
ATOM 874 C CA . ARG A 1 112 ? 5.917 -18.075 -3.139 1.00 75.06 112 ARG A CA 1
ATOM 875 C C . ARG A 1 112 ? 5.225 -16.746 -2.848 1.00 75.06 112 ARG A C 1
ATOM 877 O O . ARG A 1 112 ? 5.177 -16.334 -1.689 1.00 75.06 112 ARG A O 1
ATOM 884 N N . LYS A 1 113 ? 4.691 -16.068 -3.869 1.00 74.75 113 LYS A N 1
ATOM 885 C CA . LYS A 1 113 ? 3.966 -14.795 -3.706 1.00 74.75 113 LYS A CA 1
ATOM 886 C C . LYS A 1 113 ? 2.719 -14.980 -2.848 1.00 74.75 113 LYS A C 1
ATOM 888 O O . LYS A 1 113 ? 2.466 -14.166 -1.962 1.00 74.75 113 LYS A O 1
ATOM 893 N N . PHE A 1 114 ? 2.004 -16.082 -3.047 1.00 77.44 114 PHE A N 1
ATOM 894 C CA . PHE A 1 114 ? 0.857 -16.472 -2.242 1.00 77.44 114 PHE A CA 1
ATOM 895 C C . PHE A 1 114 ? 1.246 -16.721 -0.779 1.00 77.44 114 PHE A C 1
ATOM 897 O O . PHE A 1 114 ? 0.630 -16.156 0.123 1.00 77.44 114 PHE A O 1
ATOM 904 N N . GLY A 1 115 ? 2.317 -17.478 -0.525 1.00 81.19 115 GLY A N 1
ATOM 905 C CA . GLY A 1 115 ? 2.821 -17.740 0.826 1.00 81.19 115 GLY A CA 1
ATOM 906 C C . GLY A 1 115 ? 3.276 -16.472 1.556 1.00 81.19 115 GLY A C 1
ATOM 907 O O . GLY A 1 115 ? 2.893 -16.241 2.704 1.00 81.19 115 GLY A O 1
ATOM 908 N N . ILE A 1 116 ? 4.033 -15.602 0.878 1.00 79.56 116 ILE A N 1
ATOM 909 C CA . ILE A 1 116 ? 4.456 -14.305 1.429 1.00 79.56 116 ILE A CA 1
ATOM 910 C C . ILE A 1 116 ? 3.235 -13.414 1.696 1.00 79.56 116 ILE A C 1
ATOM 912 O O . ILE A 1 116 ? 3.147 -12.805 2.762 1.00 79.56 116 ILE A O 1
ATOM 916 N N . GLY A 1 117 ? 2.277 -13.367 0.766 1.00 80.81 117 GLY A N 1
ATOM 917 C CA . GLY A 1 117 ? 1.031 -12.613 0.900 1.00 80.81 117 GLY A CA 1
ATOM 918 C C . GLY A 1 117 ? 0.173 -13.085 2.074 1.00 80.81 117 GLY A C 1
ATOM 919 O O . GLY A 1 117 ? -0.341 -12.258 2.825 1.00 80.81 117 GLY A O 1
ATOM 920 N N . LEU A 1 118 ? 0.081 -14.398 2.296 1.00 80.88 118 LEU A N 1
ATOM 921 C CA . LEU A 1 118 ? -0.637 -14.983 3.429 1.00 80.88 118 LEU A CA 1
ATOM 922 C C . LEU A 1 118 ? 0.013 -14.645 4.772 1.00 80.88 118 LEU A C 1
ATOM 924 O O . LEU A 1 118 ? -0.685 -14.219 5.694 1.00 80.88 118 LEU A O 1
ATOM 928 N N . ILE A 1 119 ? 1.333 -14.801 4.898 1.00 82.81 119 ILE A N 1
ATOM 929 C CA . ILE A 1 119 ? 2.050 -14.505 6.150 1.00 82.81 119 ILE A CA 1
ATOM 930 C C . ILE A 1 119 ? 1.967 -13.005 6.457 1.00 82.81 119 ILE A C 1
ATOM 932 O O . ILE A 1 119 ? 1.578 -12.613 7.559 1.00 82.81 119 ILE A O 1
ATOM 936 N N . SER A 1 120 ? 2.247 -12.172 5.452 1.00 80.56 120 SER A N 1
ATOM 937 C CA . SER A 1 120 ? 2.088 -10.715 5.497 1.00 80.56 120 SER A CA 1
ATOM 938 C C . SER A 1 120 ? 0.678 -10.311 5.938 1.00 80.56 120 SER A C 1
ATOM 940 O O . SER A 1 120 ? 0.502 -9.590 6.924 1.00 80.56 120 SER A O 1
ATOM 942 N N . GLY A 1 121 ? -0.343 -10.837 5.257 1.00 79.31 121 GLY A N 1
ATOM 943 C CA . GLY A 1 121 ? -1.745 -10.536 5.519 1.00 79.31 121 GLY A CA 1
ATOM 944 C C . GLY A 1 121 ? -2.211 -11.011 6.892 1.00 79.31 121 GLY A C 1
ATOM 945 O O . GLY A 1 121 ? -3.042 -10.349 7.516 1.00 79.31 121 GLY A O 1
ATOM 946 N N . THR A 1 122 ? -1.649 -12.107 7.404 1.00 81.19 122 THR A N 1
ATOM 947 C CA . THR A 1 122 ? -1.953 -12.625 8.744 1.00 81.19 122 THR A CA 1
ATOM 948 C C . THR A 1 122 ? -1.377 -11.715 9.825 1.00 81.19 122 THR A C 1
ATOM 950 O O . THR A 1 122 ? -2.114 -11.306 10.720 1.00 81.19 122 THR A O 1
ATOM 953 N N . ILE A 1 123 ? -0.108 -11.307 9.711 1.00 85.31 123 ILE A N 1
ATOM 954 C CA . ILE A 1 123 ? 0.522 -10.368 10.658 1.00 85.31 123 ILE A CA 1
ATOM 955 C C . ILE A 1 123 ? -0.199 -9.015 10.632 1.00 85.31 123 ILE A C 1
ATOM 957 O O . ILE A 1 123 ? -0.563 -8.477 11.679 1.00 85.31 123 ILE A O 1
ATOM 961 N N . ALA A 1 124 ? -0.487 -8.495 9.436 1.00 80.88 124 ALA A N 1
ATOM 962 C CA . ALA A 1 124 ? -1.258 -7.267 9.277 1.00 80.88 124 ALA A CA 1
ATOM 963 C C . ALA A 1 124 ? -2.674 -7.396 9.864 1.00 80.88 124 ALA A C 1
ATOM 965 O O . ALA A 1 124 ? -3.202 -6.442 10.436 1.00 80.88 124 ALA A O 1
ATOM 966 N N . SER A 1 125 ? -3.301 -8.570 9.756 1.00 79.81 125 SER A N 1
ATOM 967 C CA . SER A 1 125 ? -4.618 -8.823 10.343 1.00 79.81 125 SER A CA 1
ATOM 968 C C . SER A 1 125 ? -4.564 -8.849 11.865 1.00 79.81 125 SER A C 1
ATOM 970 O O . SER A 1 125 ? -5.416 -8.222 12.483 1.00 79.81 125 SER A O 1
ATOM 972 N N . ILE A 1 126 ? -3.554 -9.477 12.471 1.00 84.62 126 ILE A N 1
ATOM 973 C CA . ILE A 1 126 ? -3.375 -9.497 13.933 1.00 84.62 126 ILE A CA 1
ATOM 974 C C . ILE A 1 126 ? -3.308 -8.069 14.493 1.00 84.62 126 ILE A C 1
ATOM 976 O O . ILE A 1 126 ? -3.953 -7.775 15.495 1.00 84.62 126 ILE A O 1
ATOM 980 N N . ILE A 1 127 ? -2.604 -7.160 13.812 1.00 86.31 127 ILE A N 1
ATOM 981 C CA . ILE A 1 127 ? -2.487 -5.759 14.243 1.00 86.31 127 ILE A CA 1
ATOM 982 C C . ILE A 1 127 ? -3.798 -4.983 14.030 1.00 86.31 127 ILE A C 1
ATOM 984 O O . ILE A 1 127 ? -4.178 -4.175 14.873 1.00 86.31 127 ILE A O 1
ATOM 988 N N . ASN A 1 128 ? -4.507 -5.220 12.922 1.00 82.62 128 ASN A N 1
ATOM 989 C CA . ASN A 1 128 ? -5.680 -4.421 12.546 1.00 82.62 128 ASN A CA 1
ATOM 990 C C . ASN A 1 128 ? -7.005 -4.895 13.167 1.00 82.62 128 ASN A C 1
ATOM 992 O O . ASN A 1 128 ? -7.913 -4.091 13.358 1.00 82.62 128 ASN A O 1
ATOM 996 N N . ILE A 1 129 ? -7.149 -6.183 13.486 1.00 84.62 129 ILE A N 1
ATOM 997 C CA . ILE A 1 129 ? -8.418 -6.761 13.958 1.00 84.62 129 ILE A CA 1
ATOM 998 C C . ILE A 1 129 ? -8.968 -6.096 15.234 1.00 84.62 129 ILE A C 1
ATOM 1000 O O . ILE A 1 129 ? -10.169 -5.821 15.257 1.00 84.62 129 ILE A O 1
ATOM 1004 N N . PRO A 1 130 ? -8.160 -5.746 16.254 1.00 83.88 130 PRO A N 1
ATOM 1005 C CA . PRO A 1 130 ? -8.672 -5.035 17.426 1.00 83.88 130 PRO A CA 1
ATOM 1006 C C . PRO A 1 130 ? -9.320 -3.683 17.074 1.00 83.88 130 PRO A C 1
ATOM 1008 O O . PRO A 1 130 ? -10.303 -3.279 17.700 1.00 83.88 130 PRO A O 1
ATOM 1011 N N . PHE A 1 131 ? -8.815 -3.009 16.035 1.00 86.44 131 PHE A N 1
ATOM 1012 C CA . PHE A 1 131 ? -9.384 -1.762 15.522 1.00 86.44 131 PHE A CA 1
ATOM 1013 C C . PHE A 1 131 ? -10.652 -2.002 14.698 1.00 86.44 131 PHE A C 1
ATOM 1015 O O . PHE A 1 131 ? -11.605 -1.234 14.822 1.00 86.44 131 PHE A O 1
ATOM 1022 N N . ASP A 1 132 ? -10.704 -3.079 13.909 1.00 83.44 132 ASP A N 1
ATOM 1023 C CA . ASP A 1 132 ? -11.910 -3.472 13.169 1.00 83.44 132 ASP A CA 1
ATOM 1024 C C . ASP A 1 132 ? -13.058 -3.827 14.126 1.00 83.44 132 ASP A C 1
ATOM 1026 O O . ASP A 1 132 ? -14.195 -3.393 13.922 1.00 83.44 132 ASP A O 1
ATOM 1030 N N . VAL A 1 133 ? -12.762 -4.546 15.217 1.00 82.94 133 VAL A N 1
ATOM 1031 C CA . VAL A 1 133 ? -13.739 -4.843 16.273 1.00 82.94 133 VAL A CA 1
ATOM 1032 C C . VAL A 1 133 ? -14.222 -3.546 16.915 1.00 82.94 133 VAL A C 1
ATOM 1034 O O . VAL A 1 133 ? -15.430 -3.325 16.982 1.00 82.94 133 VAL A O 1
ATOM 1037 N N . ALA A 1 134 ? -13.318 -2.641 17.303 1.00 83.88 134 ALA A N 1
ATOM 1038 C CA . ALA A 1 134 ? -13.703 -1.349 17.869 1.00 83.88 134 ALA A CA 1
ATOM 1039 C C . ALA A 1 134 ? -14.599 -0.541 16.918 1.00 83.88 134 ALA A C 1
ATOM 1041 O O . ALA A 1 134 ? -15.648 -0.046 17.330 1.00 83.88 134 ALA A O 1
ATOM 1042 N N . LYS A 1 135 ? -14.236 -0.474 15.632 1.00 82.50 135 LYS A N 1
ATOM 1043 C CA . LYS A 1 135 ? -15.031 0.191 14.595 1.00 82.50 135 LYS A CA 1
ATOM 1044 C C . LYS A 1 135 ? -16.416 -0.441 14.461 1.00 82.50 135 LYS A C 1
ATOM 1046 O O . LYS A 1 135 ? -17.400 0.290 14.461 1.00 82.50 135 LYS A O 1
ATOM 1051 N N . SER A 1 136 ? -16.507 -1.771 14.402 1.00 83.06 136 SER A N 1
ATOM 1052 C CA . SER A 1 136 ? -17.788 -2.482 14.279 1.00 83.06 136 SER A CA 1
ATOM 1053 C C . SER A 1 136 ? -18.711 -2.267 15.483 1.00 83.06 136 SER A C 1
ATOM 1055 O O . SER A 1 136 ? -19.920 -2.182 15.315 1.00 83.06 136 SER A O 1
ATOM 1057 N N . ARG A 1 137 ? -18.157 -2.112 16.692 1.00 79.38 137 ARG A N 1
ATOM 1058 C CA . ARG A 1 137 ? -18.927 -1.842 17.918 1.00 79.38 137 ARG A CA 1
ATOM 1059 C C . ARG A 1 137 ? -19.355 -0.377 18.042 1.00 79.38 137 ARG A C 1
ATOM 1061 O O . ARG A 1 137 ? -20.414 -0.102 18.592 1.00 79.38 137 ARG A O 1
ATOM 1068 N N . ILE A 1 138 ? -18.556 0.555 17.520 1.00 81.12 138 ILE A N 1
ATOM 1069 C CA . ILE A 1 138 ? -18.910 1.983 17.455 1.00 81.12 138 ILE A CA 1
ATOM 1070 C C . ILE A 1 138 ? -19.976 2.230 16.376 1.00 81.12 138 ILE A C 1
ATOM 1072 O O . ILE A 1 138 ? -20.912 2.985 16.608 1.00 81.12 138 ILE A O 1
ATOM 1076 N N . GLN A 1 139 ? -19.837 1.599 15.205 1.00 75.31 139 GLN A N 1
ATOM 1077 C CA . GLN A 1 139 ? -20.759 1.753 14.069 1.00 75.31 139 GLN A CA 1
ATOM 1078 C C . GLN A 1 139 ? -21.992 0.840 14.159 1.00 75.31 139 GLN A C 1
ATOM 1080 O O . GLN A 1 139 ? -22.969 1.062 13.448 1.00 75.31 139 GLN A O 1
ATOM 1085 N N . GLY A 1 140 ? -21.940 -0.196 14.997 1.00 77.00 140 GLY A N 1
ATOM 1086 C CA . GLY A 1 140 ? -23.026 -1.144 15.216 1.00 77.00 140 GLY A CA 1
ATOM 1087 C C . GLY A 1 140 ? -24.069 -0.671 16.239 1.00 77.00 140 GLY A C 1
ATOM 1088 O O . GLY A 1 140 ? -23.911 0.380 16.870 1.00 77.00 140 GLY A O 1
ATOM 1089 N N . PRO A 1 141 ? -25.142 -1.459 16.426 1.00 69.25 141 PRO A N 1
ATOM 1090 C CA . PRO A 1 141 ? -26.199 -1.149 17.382 1.00 69.25 141 PRO A CA 1
ATOM 1091 C C . PRO A 1 141 ? -25.650 -1.082 18.815 1.00 69.25 141 PRO A C 1
ATOM 1093 O O . PRO A 1 141 ? -24.929 -1.977 19.264 1.00 69.25 141 PRO A O 1
ATOM 1096 N N . GLN A 1 142 ? -25.984 -0.002 19.529 1.00 75.12 142 GLN A N 1
ATOM 1097 C CA . GLN A 1 142 ? -25.572 0.180 20.922 1.00 75.12 142 GLN A CA 1
ATOM 1098 C C . GLN A 1 142 ? -26.367 -0.765 21.845 1.00 75.12 142 GLN A C 1
ATOM 1100 O O . GLN A 1 142 ? -27.547 -1.003 21.585 1.00 75.12 142 GLN A O 1
ATOM 1105 N N . PRO A 1 143 ? -25.766 -1.285 22.935 1.00 66.06 143 PRO A N 1
ATOM 1106 C CA . PRO A 1 143 ? -26.431 -2.243 23.826 1.00 66.06 143 PRO A CA 1
ATOM 1107 C C . PRO A 1 143 ? -27.648 -1.674 24.565 1.00 66.06 143 PRO A C 1
ATOM 1109 O O . PRO A 1 143 ? -28.534 -2.430 24.948 1.00 66.06 143 PRO A O 1
ATOM 1112 N N . VAL A 1 144 ? -27.678 -0.354 24.783 1.00 71.25 144 VAL A N 1
ATOM 1113 C CA . VAL A 1 144 ? -28.765 0.350 25.470 1.00 71.25 144 VAL A CA 1
ATOM 1114 C C . VAL A 1 144 ? -29.341 1.400 24.514 1.00 71.25 144 VAL A C 1
ATOM 1116 O O . VAL A 1 144 ? -28.590 2.263 24.047 1.00 71.25 144 VAL A O 1
ATOM 1119 N N . PRO A 1 145 ? -30.648 1.356 24.198 1.00 60.66 145 PRO A N 1
ATOM 1120 C CA . PRO A 1 145 ? -31.292 2.378 23.380 1.00 60.66 145 PRO A CA 1
ATOM 1121 C C . PRO A 1 145 ? -31.171 3.759 24.043 1.00 60.66 145 PRO A C 1
ATOM 1123 O O . PRO A 1 145 ? -31.650 3.958 25.153 1.00 60.66 145 PRO A O 1
ATOM 1126 N N . GLY A 1 146 ? -30.523 4.712 23.367 1.00 66.12 146 GLY A N 1
ATOM 1127 C CA . GLY A 1 146 ? -30.386 6.100 23.834 1.00 66.12 146 GLY A CA 1
ATOM 1128 C C . GLY A 1 146 ? -29.060 6.458 24.520 1.00 66.12 146 GLY A C 1
ATOM 1129 O O . GLY A 1 146 ? -28.758 7.645 24.625 1.00 66.12 146 GLY A O 1
ATOM 1130 N N . GLU A 1 147 ? -28.218 5.486 24.895 1.00 70.00 147 GLU A N 1
ATOM 1131 C CA . GLU A 1 147 ? -26.882 5.750 25.453 1.00 70.00 147 GLU A CA 1
ATOM 1132 C C . GLU A 1 147 ? -25.754 5.308 24.511 1.00 70.00 147 GLU A C 1
ATOM 1134 O O . GLU A 1 147 ? -25.672 4.161 24.069 1.00 70.00 147 GLU A O 1
ATOM 1139 N N . ILE A 1 148 ? -24.819 6.222 24.227 1.00 68.62 148 ILE A N 1
ATOM 1140 C CA . ILE A 1 148 ? -23.634 5.916 23.414 1.00 68.62 148 ILE A CA 1
ATOM 1141 C C . ILE A 1 148 ? -22.561 5.297 24.318 1.00 68.62 148 ILE A C 1
ATOM 1143 O O . ILE A 1 148 ? -21.701 6.005 24.852 1.00 68.62 148 ILE A O 1
ATOM 1147 N N . LYS A 1 149 ? -22.602 3.968 24.473 1.00 69.94 149 LYS A N 1
ATOM 1148 C CA . LYS A 1 149 ? -21.611 3.199 25.247 1.00 69.94 149 LYS A CA 1
ATOM 1149 C C . LYS A 1 149 ? -20.226 3.241 24.585 1.00 69.94 149 LYS A C 1
ATOM 1151 O O . LYS A 1 149 ? -19.213 3.421 25.265 1.00 69.94 149 LYS A O 1
ATOM 1156 N N . TYR A 1 150 ? -20.173 3.142 23.254 1.00 73.56 150 TYR A N 1
ATOM 1157 C CA . TYR A 1 150 ? -18.931 3.099 22.474 1.00 73.56 150 TYR A CA 1
ATOM 1158 C C . TYR A 1 150 ? -18.699 4.407 21.703 1.00 73.56 150 TYR A C 1
ATOM 1160 O O . TYR A 1 150 ? -19.264 4.622 20.637 1.00 73.56 150 TYR A O 1
ATOM 1168 N N . ARG A 1 151 ? -17.861 5.302 22.248 1.00 70.81 151 ARG A N 1
ATOM 1169 C CA . ARG A 1 151 ? -17.563 6.621 21.640 1.00 70.81 151 ARG A CA 1
ATOM 1170 C C . ARG A 1 151 ? -16.216 6.705 20.929 1.00 70.81 151 ARG A C 1
ATOM 1172 O O . ARG A 1 151 ? -16.108 7.335 19.885 1.00 70.81 151 ARG A O 1
ATOM 1179 N N . THR A 1 152 ? -15.172 6.121 21.513 1.00 79.69 152 THR A N 1
ATOM 1180 C CA . THR A 1 152 ? -13.790 6.249 21.022 1.00 79.69 152 THR A CA 1
ATOM 1181 C C . THR A 1 152 ? -13.133 4.880 20.895 1.00 79.69 152 THR A C 1
ATOM 1183 O O . THR A 1 152 ? -13.419 3.988 21.696 1.00 79.69 152 THR A O 1
ATOM 1186 N N . CYS A 1 153 ? -12.251 4.699 19.901 1.00 78.81 153 CYS A N 1
ATOM 1187 C CA . CYS A 1 153 ? -11.625 3.402 19.602 1.00 78.81 153 CYS A CA 1
ATOM 1188 C C . CYS A 1 153 ? -10.924 2.789 20.819 1.00 78.81 153 CYS A C 1
ATOM 1190 O O . CYS A 1 153 ? -11.285 1.695 21.236 1.00 78.81 153 CYS A O 1
ATOM 1192 N N . PHE A 1 154 ? -9.985 3.505 21.443 1.00 83.44 154 PHE A N 1
ATOM 1193 C CA . PHE A 1 154 ? -9.212 2.963 22.567 1.00 83.44 154 PHE A CA 1
ATOM 1194 C C . PHE A 1 154 ? -10.065 2.681 23.809 1.00 83.44 154 PHE A C 1
ATOM 1196 O O . PHE A 1 154 ? -9.864 1.665 24.471 1.00 83.44 154 PHE A O 1
ATOM 1203 N N . LYS A 1 155 ? -11.060 3.532 24.101 1.00 83.75 155 LYS A N 1
ATOM 1204 C CA . LYS A 1 155 ? -12.000 3.294 25.208 1.00 83.75 155 LYS A CA 1
ATOM 1205 C C . LYS A 1 155 ? -12.857 2.061 24.933 1.00 83.75 155 LYS A C 1
ATOM 1207 O O . LYS A 1 155 ? -13.011 1.227 25.812 1.00 83.75 155 LYS A O 1
ATOM 1212 N N . THR A 1 156 ? -13.341 1.915 23.701 1.00 82.38 156 THR A N 1
ATOM 1213 C CA . THR A 1 156 ? -14.119 0.751 23.256 1.00 82.38 156 THR A CA 1
ATOM 1214 C C . THR A 1 156 ? -13.296 -0.531 23.346 1.00 82.38 156 THR A C 1
ATOM 1216 O O . THR A 1 156 ? -13.774 -1.509 23.906 1.00 82.38 156 THR A O 1
ATOM 1219 N N . MET A 1 157 ? -12.038 -0.516 22.895 1.00 82.94 157 MET A N 1
ATOM 1220 C CA . MET A 1 157 ? -11.123 -1.656 23.032 1.00 82.94 157 MET A CA 1
ATOM 1221 C C . MET A 1 157 ? -10.888 -2.033 24.499 1.00 82.94 157 MET A C 1
ATOM 1223 O O . MET A 1 157 ? -10.951 -3.210 24.843 1.00 82.94 157 MET A O 1
ATOM 1227 N N . ALA A 1 158 ? -10.662 -1.048 25.375 1.00 84.94 158 ALA A N 1
ATOM 1228 C CA . ALA A 1 158 ? -10.464 -1.283 26.804 1.00 84.94 158 ALA A CA 1
ATOM 1229 C C . ALA A 1 158 ? -11.729 -1.829 27.492 1.00 84.94 158 ALA A C 1
ATOM 1231 O O . ALA A 1 158 ? -11.631 -2.714 28.341 1.00 84.94 158 ALA A O 1
ATOM 1232 N N . THR A 1 159 ? -12.913 -1.336 27.118 1.00 83.19 159 THR A N 1
ATOM 1233 C CA . THR A 1 159 ? -14.198 -1.848 27.613 1.00 83.19 159 THR A CA 1
ATOM 1234 C C . THR A 1 159 ? -14.437 -3.280 27.145 1.00 83.19 159 THR A C 1
ATOM 1236 O O . THR A 1 159 ? -14.739 -4.130 27.972 1.00 83.19 159 THR A O 1
ATOM 1239 N N . VAL A 1 160 ? -14.223 -3.581 25.860 1.00 84.25 160 VAL A N 1
ATOM 1240 C CA . VAL A 1 160 ? -14.364 -4.944 25.314 1.00 84.25 160 VAL A CA 1
ATOM 1241 C C . VAL A 1 160 ? -13.387 -5.907 25.988 1.00 84.25 160 VAL A C 1
ATOM 1243 O O . VAL A 1 160 ? -13.780 -7.003 26.371 1.00 84.25 160 VAL A O 1
ATOM 1246 N N . TYR A 1 161 ? -12.140 -5.488 26.214 1.00 85.75 161 TYR A N 1
ATOM 1247 C CA . TYR A 1 161 ? -11.156 -6.294 26.935 1.00 85.75 161 TYR A CA 1
ATOM 1248 C C . TYR A 1 161 ? -11.588 -6.610 28.375 1.00 85.75 161 TYR A C 1
ATOM 1250 O O . TYR A 1 161 ? -11.400 -7.734 28.832 1.00 85.75 161 TYR A O 1
ATOM 1258 N N . LYS A 1 162 ? -12.169 -5.636 29.089 1.00 84.00 162 LYS A N 1
ATOM 1259 C CA . LYS A 1 162 ? -12.621 -5.814 30.478 1.00 84.00 162 LYS A CA 1
ATOM 1260 C C . LYS A 1 162 ? -13.9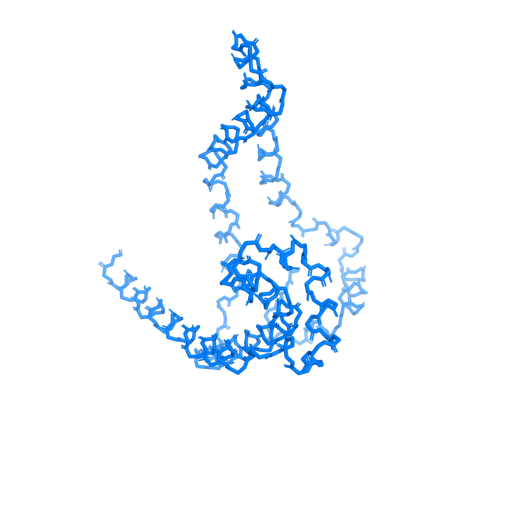21 -6.613 30.602 1.00 84.00 162 LYS A C 1
ATOM 1262 O O . LYS A 1 162 ? -14.061 -7.354 31.565 1.00 84.00 162 LYS A O 1
ATOM 1267 N N . GLU A 1 163 ? -14.860 -6.436 29.676 1.00 84.50 163 GLU A N 1
ATOM 1268 C CA . GLU A 1 163 ? -16.192 -7.058 29.740 1.00 84.50 163 GLU A CA 1
ATOM 1269 C C . GLU A 1 163 ? -16.235 -8.442 29.074 1.00 84.50 163 GLU A C 1
ATOM 1271 O O . GLU A 1 163 ? -16.845 -9.360 29.612 1.00 84.50 163 GLU A O 1
ATOM 1276 N N . GLU A 1 164 ? -15.594 -8.606 27.912 1.00 81.00 164 GLU A N 1
ATOM 1277 C CA . GLU A 1 164 ? -15.661 -9.833 27.100 1.00 81.00 164 GLU A CA 1
ATOM 1278 C C . GLU A 1 164 ? -14.322 -10.603 27.045 1.00 81.00 164 GLU A C 1
ATOM 1280 O O . GLU A 1 164 ? -14.276 -11.746 26.582 1.00 81.00 164 GLU A O 1
ATOM 1285 N N . GLY A 1 165 ? -13.225 -9.999 27.515 1.00 84.88 165 GLY A N 1
ATOM 1286 C CA . GLY A 1 165 ? -11.895 -10.609 27.564 1.00 84.88 165 GLY A CA 1
ATOM 1287 C C . GLY A 1 165 ? -11.047 -10.422 26.299 1.00 84.88 165 GLY A C 1
ATOM 1288 O O . GLY A 1 165 ? -11.469 -9.869 25.284 1.00 84.88 165 GLY A O 1
ATOM 1289 N N . PHE A 1 166 ? -9.805 -10.918 26.348 1.00 78.62 166 PHE A N 1
ATOM 1290 C CA . PHE A 1 166 ? -8.818 -10.758 25.268 1.00 78.62 166 PHE A CA 1
ATOM 1291 C C . PHE A 1 166 ? -9.242 -11.414 23.944 1.00 78.62 166 PHE A C 1
ATOM 1293 O O . PHE A 1 166 ? -9.043 -10.843 22.874 1.00 78.62 166 PHE A O 1
ATOM 1300 N N . LEU A 1 167 ? -9.875 -12.590 24.002 1.00 80.62 167 LEU A N 1
ATOM 1301 C CA . LEU A 1 167 ? -10.322 -13.332 22.815 1.00 80.62 167 LEU A CA 1
ATOM 1302 C C . LEU A 1 167 ? -11.428 -12.601 22.038 1.00 80.62 167 LEU A C 1
ATOM 1304 O O . LEU A 1 167 ? -11.547 -12.776 20.825 1.00 80.62 167 LEU A O 1
ATOM 1308 N N . ALA A 1 168 ? -12.208 -11.746 22.703 1.00 80.50 168 ALA A N 1
ATOM 1309 C CA . ALA A 1 168 ? -13.264 -10.972 22.061 1.00 80.50 168 ALA A CA 1
ATOM 1310 C C . ALA A 1 168 ? -12.722 -9.919 21.085 1.00 80.50 168 ALA A C 1
ATOM 1312 O O . ALA A 1 168 ? -13.352 -9.658 20.061 1.00 80.50 168 ALA A O 1
ATOM 1313 N N . LEU A 1 169 ? -11.518 -9.387 21.335 1.00 82.00 169 LEU A N 1
ATOM 1314 C CA . LEU A 1 169 ? -10.838 -8.471 20.412 1.00 82.00 169 LEU A CA 1
ATOM 1315 C C . LEU A 1 169 ? -10.426 -9.147 19.099 1.00 82.00 169 LEU A C 1
ATOM 1317 O O . LEU A 1 169 ? -10.173 -8.440 18.133 1.00 82.00 169 LEU A O 1
ATOM 1321 N N . TYR A 1 170 ? -10.391 -10.484 19.050 1.00 84.38 170 TYR A N 1
ATOM 1322 C CA . TYR A 1 170 ? -10.006 -11.267 17.872 1.00 84.38 170 TYR A CA 1
ATOM 1323 C C . TYR A 1 170 ? -11.149 -12.117 17.290 1.00 84.38 170 TYR A C 1
ATOM 1325 O O . TYR A 1 170 ? -10.919 -12.894 16.355 1.00 84.38 170 TYR A O 1
ATOM 1333 N N . LYS A 1 171 ? -12.393 -11.954 17.776 1.00 74.38 171 LYS A N 1
ATOM 1334 C CA . LYS A 1 171 ? -13.600 -12.552 17.172 1.00 74.38 171 LYS A CA 1
ATOM 1335 C C . LYS A 1 171 ? -13.818 -11.967 15.769 1.00 74.38 171 LYS A C 1
ATOM 1337 O O . LYS A 1 171 ? -14.463 -10.941 15.596 1.00 74.38 171 LYS A O 1
ATOM 1342 N N . GLY A 1 172 ? -13.226 -12.613 14.767 1.00 73.88 172 GLY A N 1
ATOM 1343 C CA . GLY A 1 172 ? -13.192 -12.144 13.376 1.00 73.88 172 GLY A CA 1
ATOM 1344 C C . GLY A 1 172 ? -11.920 -12.542 12.622 1.00 73.88 172 GLY A C 1
ATOM 1345 O O . GLY A 1 172 ? -11.906 -12.502 11.394 1.00 73.88 172 GLY A O 1
ATOM 1346 N N . LEU A 1 173 ? -10.884 -13.001 13.338 1.00 75.00 173 LEU A N 1
ATOM 1347 C CA . LEU A 1 173 ? -9.621 -13.472 12.761 1.00 75.00 173 LEU A CA 1
ATOM 1348 C C . LEU A 1 173 ? -9.827 -14.608 11.751 1.00 75.00 173 LEU A C 1
ATOM 1350 O O . LEU A 1 173 ? -9.381 -14.499 10.613 1.00 75.00 173 LEU A O 1
ATOM 1354 N N . VAL A 1 174 ? -10.544 -15.664 12.142 1.00 76.00 174 VAL A N 1
ATOM 1355 C CA . VAL A 1 174 ? -10.771 -16.842 11.288 1.00 76.00 174 VAL A CA 1
ATOM 1356 C C . VAL A 1 174 ? -11.550 -16.481 10.010 1.00 76.00 174 VAL A C 1
ATOM 1358 O O . VAL A 1 174 ? -11.032 -16.754 8.926 1.00 76.00 174 VAL A O 1
ATOM 1361 N N . PRO A 1 175 ? -12.704 -15.779 10.074 1.00 76.38 175 PRO A N 1
ATOM 1362 C CA . PRO A 1 175 ? -13.396 -15.307 8.871 1.00 76.38 175 PRO A CA 1
ATOM 1363 C C . PRO A 1 175 ? -12.536 -14.409 7.971 1.00 76.38 175 PRO A C 1
ATOM 1365 O O . PRO A 1 175 ? -12.608 -14.504 6.748 1.00 76.38 175 PRO A O 1
ATOM 1368 N N . LYS A 1 176 ? -11.699 -13.538 8.553 1.00 70.38 176 LYS A N 1
ATOM 1369 C CA . LYS A 1 176 ? -10.845 -12.614 7.793 1.00 70.38 176 LYS A CA 1
ATOM 1370 C C . LYS A 1 176 ? -9.720 -13.348 7.061 1.00 70.38 176 LYS A C 1
ATOM 1372 O O . LYS A 1 176 ? -9.494 -13.066 5.886 1.00 70.38 176 LYS A O 1
ATOM 1377 N N . ILE A 1 177 ? -9.074 -14.319 7.707 1.00 73.56 177 ILE A N 1
ATOM 1378 C CA . ILE A 1 177 ? -8.051 -15.175 7.082 1.00 73.56 177 ILE A CA 1
ATOM 1379 C C . ILE A 1 177 ? -8.679 -16.041 5.977 1.00 73.56 177 ILE A C 1
ATOM 1381 O O . ILE A 1 177 ? -8.145 -16.091 4.869 1.00 73.56 177 ILE A O 1
ATOM 1385 N N . MET A 1 178 ? -9.854 -16.634 6.229 1.00 73.62 178 MET A N 1
ATOM 1386 C CA . MET A 1 178 ? -10.609 -17.400 5.225 1.00 73.62 178 MET A CA 1
ATOM 1387 C C . MET A 1 178 ? -11.095 -16.558 4.042 1.00 73.62 178 MET A C 1
ATOM 1389 O O . MET A 1 178 ? -11.360 -17.113 2.983 1.00 73.62 178 MET A O 1
ATOM 1393 N N . ARG A 1 179 ? -11.219 -15.235 4.186 1.00 72.81 179 ARG A N 1
ATOM 1394 C CA . ARG A 1 179 ? -11.520 -14.340 3.061 1.00 72.81 179 ARG A CA 1
ATOM 1395 C C . ARG A 1 179 ? -10.260 -13.931 2.302 1.00 72.81 179 ARG A C 1
ATOM 1397 O O . ARG A 1 179 ? -10.273 -13.889 1.077 1.00 72.81 179 ARG A O 1
ATOM 1404 N N . LEU A 1 180 ? -9.189 -13.603 3.023 1.00 66.69 180 LEU A N 1
ATOM 1405 C CA . LEU A 1 180 ? -7.945 -13.091 2.443 1.00 66.69 180 LEU A CA 1
ATOM 1406 C C . LEU A 1 180 ? -7.201 -14.146 1.620 1.00 66.69 180 LEU A C 1
ATOM 1408 O O . LEU A 1 180 ? -6.695 -13.813 0.554 1.00 66.69 180 LEU A O 1
ATOM 1412 N N . GLY A 1 181 ? -7.157 -15.400 2.082 1.00 71.81 181 GLY A N 1
ATOM 1413 C CA . GLY A 1 181 ? -6.447 -16.465 1.370 1.00 71.81 181 GLY A CA 1
ATOM 1414 C C . GLY A 1 181 ? -7.118 -16.843 0.044 1.00 71.81 181 GLY A C 1
ATOM 1415 O O . GLY A 1 181 ? -6.582 -16.531 -1.016 1.00 71.81 181 GLY A O 1
ATOM 1416 N N . PRO A 1 182 ? -8.310 -17.461 0.073 1.00 77.00 182 PRO A N 1
ATOM 1417 C CA . PRO A 1 182 ? -9.057 -17.833 -1.127 1.00 77.00 182 PRO A CA 1
ATOM 1418 C C . PRO A 1 182 ? -9.398 -16.643 -2.032 1.00 77.00 182 PRO A C 1
ATOM 1420 O O . PRO A 1 182 ? -9.232 -16.736 -3.243 1.00 77.00 182 PRO A O 1
ATOM 1423 N N . GLY A 1 183 ? -9.827 -15.507 -1.468 1.00 73.25 183 GLY A N 1
ATOM 1424 C CA . GLY A 1 183 ? -10.195 -14.329 -2.260 1.00 73.25 183 GLY A CA 1
ATOM 1425 C C . GLY A 1 183 ? -9.008 -13.718 -3.006 1.00 73.25 183 GLY A C 1
ATOM 1426 O O . GLY A 1 183 ? -9.136 -13.362 -4.175 1.00 73.25 183 GLY A O 1
ATOM 1427 N N . GLY A 1 184 ? -7.840 -13.648 -2.356 1.00 70.19 184 GLY A N 1
ATOM 1428 C CA . GLY A 1 184 ? -6.604 -13.192 -2.993 1.00 70.19 184 GLY A CA 1
ATOM 1429 C C . GLY A 1 184 ? -6.108 -14.156 -4.073 1.00 70.19 184 GLY A C 1
ATOM 1430 O O . GLY A 1 184 ? -5.710 -13.708 -5.145 1.00 70.19 184 GLY A O 1
ATOM 1431 N N . ALA A 1 185 ? -6.191 -15.469 -3.824 1.00 73.06 185 ALA A N 1
ATOM 1432 C CA . ALA A 1 185 ? -5.829 -16.489 -4.809 1.00 73.06 185 ALA A CA 1
ATOM 1433 C C . ALA A 1 185 ? -6.693 -16.392 -6.071 1.00 73.06 185 ALA A C 1
ATOM 1435 O O . ALA A 1 185 ? -6.157 -16.332 -7.172 1.00 73.06 185 ALA A O 1
ATOM 1436 N N . VAL A 1 186 ? -8.019 -16.329 -5.912 1.00 80.25 186 VAL A N 1
ATOM 1437 C CA . VAL A 1 186 ? -8.960 -16.236 -7.039 1.00 80.25 186 VAL A CA 1
ATOM 1438 C C . VAL A 1 186 ? -8.740 -14.947 -7.828 1.00 80.25 186 VAL A C 1
ATOM 1440 O O . VAL A 1 186 ? -8.710 -14.989 -9.053 1.00 80.25 186 VAL A O 1
ATOM 1443 N N . MET A 1 187 ? -8.534 -13.814 -7.149 1.00 78.38 187 MET A N 1
ATOM 1444 C CA . MET A 1 187 ? -8.249 -12.541 -7.817 1.00 78.38 187 MET A CA 1
ATOM 1445 C C . MET A 1 187 ? -6.988 -12.620 -8.685 1.00 78.38 187 MET A C 1
ATOM 1447 O O . MET A 1 187 ? -7.013 -12.158 -9.824 1.00 78.38 187 MET A O 1
ATOM 1451 N N . LEU A 1 188 ? -5.904 -13.208 -8.168 1.00 77.44 188 LEU A N 1
ATOM 1452 C CA . LEU A 1 188 ? -4.663 -13.374 -8.928 1.00 77.44 188 LEU A CA 1
ATOM 1453 C C . LEU A 1 188 ? -4.847 -14.312 -10.122 1.00 77.44 188 LEU A C 1
ATOM 1455 O O . LEU A 1 188 ? -4.413 -13.975 -11.214 1.00 77.44 188 LEU A O 1
ATOM 1459 N N . LEU A 1 189 ? -5.552 -15.428 -9.937 1.00 81.00 189 LEU A N 1
ATOM 1460 C CA . LEU A 1 189 ? -5.813 -16.403 -10.999 1.00 81.00 189 LEU A CA 1
ATOM 1461 C C . LEU A 1 189 ? -6.628 -15.786 -12.147 1.00 81.00 189 LEU A C 1
ATOM 1463 O O . LEU A 1 189 ? -6.289 -15.941 -13.318 1.00 81.00 189 LEU A O 1
ATOM 1467 N N . VAL A 1 190 ? -7.681 -15.034 -11.811 1.00 85.62 190 VAL A N 1
ATOM 1468 C CA . VAL A 1 190 ? -8.509 -14.319 -12.796 1.00 85.62 190 VAL A CA 1
ATOM 1469 C C . VAL A 1 190 ? -7.698 -13.237 -13.503 1.00 85.62 190 VAL A C 1
ATOM 1471 O O . VAL A 1 190 ? -7.814 -13.084 -14.718 1.00 85.62 190 VAL A O 1
ATOM 1474 N N . TYR A 1 191 ? -6.865 -12.500 -12.765 1.00 83.06 191 TYR A N 1
ATOM 1475 C CA . TYR A 1 191 ? -5.984 -11.489 -13.341 1.00 83.06 191 TYR A CA 1
ATOM 1476 C C . TYR A 1 191 ? -4.987 -12.105 -14.328 1.00 83.06 191 TYR A C 1
ATOM 1478 O O . TYR A 1 191 ? -4.889 -11.619 -15.449 1.00 83.06 191 TYR A O 1
ATOM 1486 N N . GLU A 1 192 ? -4.293 -13.181 -13.946 1.00 79.69 192 GLU A N 1
ATOM 1487 C CA . GLU A 1 192 ? -3.316 -13.870 -14.798 1.00 79.69 192 GLU A CA 1
ATOM 1488 C C . GLU A 1 192 ? -3.968 -14.410 -16.073 1.00 79.69 192 GLU A C 1
ATOM 1490 O O . GLU A 1 192 ? -3.454 -14.182 -17.167 1.00 79.69 192 GLU A O 1
ATOM 1495 N N . TYR A 1 193 ? -5.139 -15.040 -15.949 1.00 83.62 193 TYR A N 1
ATOM 1496 C CA . TYR A 1 193 ? -5.898 -15.528 -17.099 1.00 83.62 193 TYR A CA 1
ATOM 1497 C C . TYR A 1 193 ? -6.323 -14.389 -18.036 1.00 83.62 193 TYR A C 1
ATOM 1499 O O . TYR A 1 193 ? -6.128 -14.466 -19.247 1.00 83.62 193 TYR A O 1
ATOM 1507 N N . THR A 1 194 ? -6.870 -13.307 -17.475 1.00 85.44 194 THR A N 1
ATOM 1508 C CA . THR A 1 194 ? -7.346 -12.159 -18.263 1.00 85.44 194 THR A CA 1
ATOM 1509 C C . THR A 1 194 ? -6.189 -11.439 -18.944 1.00 85.44 194 THR A C 1
ATOM 1511 O O . THR A 1 194 ? -6.302 -11.052 -20.102 1.00 85.44 194 THR A O 1
ATOM 1514 N N . TYR A 1 195 ? -5.071 -11.269 -18.239 1.00 80.75 195 TYR A N 1
ATOM 1515 C CA . TYR A 1 195 ? -3.872 -10.631 -18.766 1.00 80.75 195 TYR A CA 1
ATOM 1516 C C . TYR A 1 195 ? -3.261 -11.442 -19.913 1.00 80.75 195 TYR A C 1
ATOM 1518 O O . TYR A 1 195 ? -2.952 -10.865 -20.952 1.00 80.75 195 TYR A O 1
ATOM 1526 N N . GLY A 1 196 ? -3.151 -12.768 -19.758 1.00 81.94 196 GLY A N 1
ATOM 1527 C CA . GLY A 1 196 ? -2.671 -13.657 -20.820 1.00 81.94 196 GLY A CA 1
ATOM 1528 C C . GLY A 1 196 ? -3.564 -13.610 -22.061 1.00 81.94 196 GLY A C 1
ATOM 1529 O O . GLY A 1 196 ? -3.070 -13.421 -23.168 1.00 81.94 196 GLY A O 1
ATOM 1530 N N . TRP A 1 197 ? -4.885 -13.666 -21.870 1.00 89.75 197 TRP A N 1
ATOM 1531 C CA . TRP A 1 197 ? -5.848 -13.526 -22.965 1.00 89.75 197 TRP A CA 1
ATOM 1532 C C . TRP A 1 197 ? -5.735 -12.175 -23.686 1.00 89.75 197 TRP A C 1
ATOM 1534 O O . TRP A 1 197 ? -5.849 -12.118 -24.910 1.00 89.75 197 TRP A O 1
ATOM 1544 N N . LEU A 1 198 ? -5.499 -11.087 -22.941 1.00 88.38 198 LEU A N 1
ATOM 1545 C CA . LEU A 1 198 ? -5.328 -9.756 -23.523 1.00 88.38 198 LEU A CA 1
ATOM 1546 C C . LEU A 1 198 ? -4.074 -9.690 -24.401 1.00 88.38 198 LEU A C 1
ATOM 1548 O O . LEU A 1 198 ? -4.151 -9.129 -25.481 1.00 88.38 198 LEU A O 1
ATOM 1552 N N . GLN A 1 199 ? -2.956 -10.280 -23.963 1.00 82.44 199 GLN A N 1
ATOM 1553 C CA . GLN A 1 199 ? -1.701 -10.290 -24.729 1.00 82.44 199 GLN A CA 1
ATOM 1554 C C . GLN A 1 199 ? -1.770 -11.123 -26.014 1.00 82.44 199 GLN A C 1
ATOM 1556 O O . GLN A 1 199 ? -1.038 -10.839 -26.958 1.00 82.44 199 GLN A O 1
ATOM 1561 N N . GLU A 1 200 ? -2.598 -12.169 -26.049 1.00 84.12 200 GLU A N 1
ATOM 1562 C CA . GLU A 1 200 ? -2.774 -12.991 -27.253 1.00 84.12 200 GLU A CA 1
ATOM 1563 C C . GLU A 1 200 ? -3.690 -12.329 -28.292 1.00 84.12 200 GLU A C 1
ATOM 1565 O O . GLU A 1 200 ? -3.493 -12.528 -29.490 1.00 84.12 200 GLU A O 1
ATOM 1570 N N . ASN A 1 201 ? -4.678 -11.544 -27.850 1.00 81.00 201 ASN A N 1
ATOM 1571 C CA . ASN A 1 201 ? -5.738 -11.016 -28.715 1.00 81.00 201 ASN A CA 1
ATOM 1572 C C . ASN A 1 201 ? -5.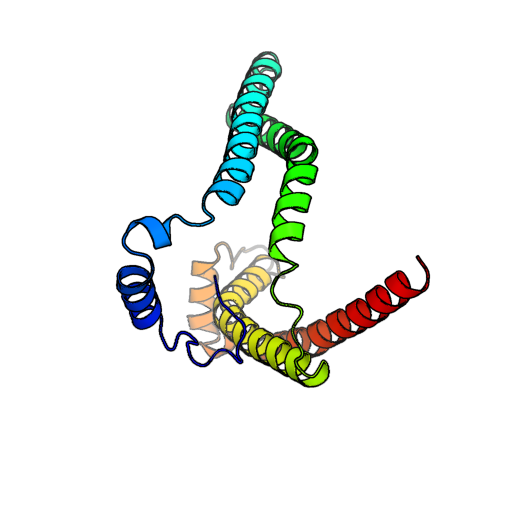660 -9.506 -28.991 1.00 81.00 201 ASN A C 1
ATOM 1574 O O . ASN A 1 201 ? -6.455 -9.008 -29.793 1.00 81.00 201 ASN A O 1
ATOM 1578 N N . TRP A 1 202 ? -4.751 -8.779 -28.336 1.00 66.62 202 TRP A N 1
ATOM 1579 C CA . TRP A 1 202 ? -4.559 -7.338 -28.504 1.00 66.62 202 TRP A CA 1
ATOM 1580 C C . TRP A 1 202 ? -3.089 -6.932 -28.370 1.00 66.62 202 TRP A C 1
ATOM 1582 O O . TRP A 1 202 ? -2.597 -6.245 -29.294 1.00 66.62 202 TRP A O 1
#

Sequence (202 aa):
IQRGKTDPSSYKSLRHSFRTIFHTEGLFGFYKGILPPILAETPKRAVKFFTFEQYKKLLGNVSLTPALTFAVAGLGSGLTEAVVVNPFEVVKVSLQANRDAFTEDPALEFLRKFGIGLISGTIASIINIPFDVAKSRIQGPQPVPGEIKYRTCFKTMATVYKEEGFLALYKGLVPKIMRLGPGGAVMLLVYEYTYGWLQENW

Secondary structure (DSSP, 8-state):
-PPPTT-TT---SHHHHHHHHHHHT-GGGGGTT-HHHHHHHHHHHHHHHHHHHHHHHHHTTS---HHHHHHHHHHHHHHHHHHHHHHHHHHHHHHHHTT------HHHHHHHHHHHHHHHHHHHHHHHHHHHHHHHHHHS--SSTT-----SHHHHHHHHHHHT-GGGGGTTHHHHHHHHHHHHHHHHHHHHHHHHHHHHH-